Protein AF-W4LQ71-F1 (afdb_monomer)

pLDDT: mean 88.99, std 8.38, range [39.69, 97.88]

Organism: Entotheonella factor (NCBI:txid1429438)

Secondary structure (DSSP, 8-state):
-TTTTGGGGGTT--THHHHHHHTSSSHHHHHHHHHHHHIIIIIITHHHHHHHHHHHHHH-TT-S-GGGHHHHHHHHH--HHHHHHHHHHHHHHHHHHHHHHHHHHHHHIIIIIIIIII-TT--HHHHHHHHHHHHHHHHHHHHHHHTT---HHHHHHHHHHHHHTTHHHHHHHHH-TT--HHHHHHHHHHHHHHHHHHHHHSPP-S-HHHHHHHHHHHHHHHHHHHHHHHHHH--S--HHHHHHHHHH---SSTTHHHHHHH-PPP-SPPHHHHHHHHHHHHHHHHHHHHHHHHHHTT-HHHHHHHHHHHHHHHHHHHHHHHHH-PPP-

Nearest PDB structures (foldseek):
  3dh4-assembly1_A  TM=8.314E-01  e=8.599E-03  Vibrio parahaemolyticus
  2xq2-assembly1_A  TM=5.408E-01  e=2.216E-02  Vibrio parahaemolyticus
  2xq2-assembly1_B  TM=6.703E-01  e=1.472E-01  Vibrio parahaemolyticus

Foldseek 3Di:
DVLPFLVLLCVLCDFLLVVVLVPDPDVVRSVVVVVVCLCCVQAPPVCVVVVQLVVLCVVVVDDPDSVCSNVVSLVVPPDPVVSVVVVVVVVVVVVVVLCRVLLRQLCCCLPVPCCPPPPVDDDPVVSVVSSVVSSVVVVVVCVVVVVVDPDPVVVVLLCSLLSSQQSVLSVCVQAALLRDPQLNVQLNVLSVVLSVCLVVPDDDDPDPVSSVVSSVRSNVRSVVRSVVRSVVPRDDDDPVSLVVCQVQLGAEDNCPVSCVVNVRHRPFAYPVLVVLLVVLVSLLSVLSRVLVVCVVVVVPVSNVVSVVSNVVSVVVNVVSCCRGDDDDD

Structure (mmCIF, N/CA/C/O backbone):
data_AF-W4LQ71-F1
#
_entry.id   AF-W4LQ71-F1
#
loop_
_atom_site.group_PDB
_atom_site.id
_atom_site.type_symbol
_atom_site.label_atom_id
_atom_site.label_alt_id
_atom_site.label_comp_id
_atom_site.label_asym_id
_atom_site.label_entity_id
_atom_site.label_seq_id
_atom_site.pdbx_PDB_ins_code
_atom_site.Cartn_x
_atom_site.Cartn_y
_atom_site.Cartn_z
_atom_site.occupancy
_atom_site.B_iso_or_equiv
_atom_site.auth_seq_id
_atom_site.auth_comp_id
_atom_site.auth_asym_id
_atom_site.auth_atom_id
_atom_site.pdbx_PDB_model_num
ATOM 1 N N . VAL A 1 1 ? -4.384 -15.215 -7.842 1.00 57.81 1 VAL A N 1
ATOM 2 C CA . VAL A 1 1 ? -3.981 -14.729 -6.494 1.00 57.81 1 VAL A CA 1
ATOM 3 C C . VAL A 1 1 ? -3.577 -13.260 -6.509 1.00 57.81 1 VAL A C 1
ATOM 5 O O . VAL A 1 1 ? -4.175 -12.487 -5.773 1.00 57.81 1 VAL A O 1
ATOM 8 N N . TYR A 1 2 ? -2.673 -12.838 -7.395 1.00 64.56 2 TYR A N 1
ATOM 9 C CA . TYR A 1 2 ? -2.171 -11.456 -7.437 1.00 64.56 2 TYR A CA 1
ATOM 10 C C . TYR A 1 2 ? -3.244 -10.352 -7.549 1.00 64.56 2 TYR A C 1
ATOM 12 O O . TYR A 1 2 ? -3.190 -9.346 -6.850 1.00 64.56 2 TYR A O 1
ATOM 20 N N . ILE A 1 3 ? -4.270 -10.548 -8.381 1.00 64.00 3 ILE A N 1
ATOM 21 C CA . ILE A 1 3 ? -5.322 -9.533 -8.588 1.00 64.00 3 ILE A CA 1
ATOM 22 C C . ILE A 1 3 ? -6.289 -9.440 -7.398 1.00 64.00 3 ILE A C 1
ATOM 24 O O . ILE A 1 3 ? -6.770 -8.360 -7.078 1.00 64.00 3 ILE A O 1
ATOM 28 N N . PHE A 1 4 ? -6.579 -10.561 -6.734 1.00 67.44 4 PHE A N 1
ATOM 29 C CA . PHE A 1 4 ? -7.669 -10.646 -5.754 1.00 67.44 4 PHE A CA 1
ATOM 30 C C . PHE A 1 4 ? -7.208 -10.674 -4.299 1.00 67.44 4 PHE A C 1
ATOM 32 O O . PHE A 1 4 ? -7.989 -10.325 -3.421 1.00 67.44 4 PHE A O 1
ATOM 39 N N . VAL A 1 5 ? -5.962 -11.080 -4.047 1.00 67.56 5 VAL A N 1
ATOM 40 C CA . VAL A 1 5 ? -5.463 -11.391 -2.703 1.00 67.56 5 VAL A CA 1
ATOM 41 C C . VAL A 1 5 ? -4.361 -10.416 -2.315 1.00 67.56 5 VAL A C 1
ATOM 43 O O . VAL A 1 5 ? -4.510 -9.681 -1.356 1.00 67.56 5 VAL A O 1
ATOM 46 N N . THR A 1 6 ? -3.275 -10.302 -3.079 1.00 68.25 6 THR A N 1
ATOM 47 C CA . THR A 1 6 ? -2.088 -9.554 -2.619 1.00 68.25 6 THR A CA 1
ATOM 48 C C . THR A 1 6 ? -2.292 -8.042 -2.482 1.00 68.25 6 THR A C 1
ATOM 50 O O . THR A 1 6 ? -1.488 -7.384 -1.829 1.00 68.25 6 THR A O 1
ATOM 53 N N . TRP A 1 7 ? -3.349 -7.459 -3.056 1.00 74.19 7 TRP A N 1
ATOM 54 C CA . TRP A 1 7 ? -3.617 -6.020 -2.931 1.00 74.19 7 TRP A CA 1
ATOM 55 C C . TRP A 1 7 ? -4.082 -5.616 -1.523 1.00 74.19 7 TRP A C 1
ATOM 57 O O . TRP A 1 7 ? -3.829 -4.491 -1.091 1.00 74.19 7 TRP A O 1
ATOM 67 N N . TRP A 1 8 ? -4.720 -6.519 -0.769 1.00 7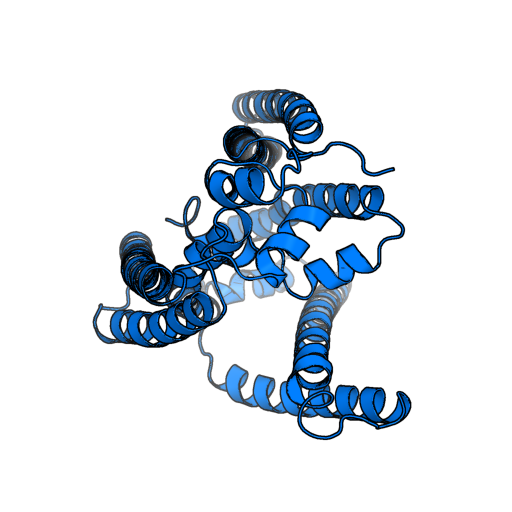4.81 8 TRP A N 1
ATOM 68 C CA . TRP A 1 8 ? -5.340 -6.157 0.507 1.00 74.81 8 TRP A CA 1
ATOM 69 C C . TRP A 1 8 ? -4.359 -5.827 1.633 1.00 74.81 8 TRP A C 1
ATOM 71 O O . TRP A 1 8 ? -4.754 -5.245 2.639 1.00 74.81 8 TRP A O 1
ATOM 81 N N . GLN A 1 9 ? -3.071 -6.135 1.464 1.00 65.00 9 GLN A N 1
ATOM 82 C CA . GLN A 1 9 ? -2.040 -5.809 2.451 1.00 65.00 9 GLN A CA 1
ATOM 83 C C . GLN A 1 9 ? -1.874 -4.286 2.575 1.00 65.00 9 GLN A C 1
ATOM 85 O O . GLN A 1 9 ? -1.463 -3.782 3.614 1.00 65.00 9 GLN A O 1
ATOM 90 N N . PHE A 1 10 ? -2.287 -3.555 1.534 1.00 69.00 10 PHE A N 1
ATOM 91 C CA . PHE A 1 10 ? -2.312 -2.097 1.476 1.00 69.00 10 PHE A CA 1
ATOM 92 C C . PHE A 1 10 ? -3.727 -1.512 1.660 1.00 69.00 10 PHE A C 1
ATOM 94 O O . PHE A 1 10 ? -3.885 -0.294 1.723 1.00 69.00 10 PHE A O 1
ATOM 101 N N . ALA A 1 11 ? -4.763 -2.356 1.790 1.00 66.12 11 ALA A N 1
ATOM 102 C CA . ALA A 1 11 ? -6.154 -1.927 1.942 1.00 66.12 11 ALA A CA 1
ATOM 103 C C . ALA A 1 11 ? -6.484 -1.092 3.191 1.00 66.12 11 ALA A C 1
ATOM 105 O O . ALA A 1 11 ? -7.371 -0.246 3.068 1.00 66.12 11 ALA A O 1
ATOM 106 N N . PRO A 1 12 ? -5.850 -1.255 4.375 1.00 62.84 12 PRO A N 1
ATOM 107 C CA . PRO A 1 12 ? -6.241 -0.457 5.538 1.00 62.84 12 PRO A CA 1
ATOM 108 C C . PRO A 1 12 ? -5.924 1.032 5.378 1.00 62.84 12 PRO A C 1
ATOM 110 O O . PRO A 1 12 ? -6.344 1.810 6.230 1.00 62.84 12 PRO A O 1
ATOM 113 N N . GLY A 1 13 ? -5.186 1.417 4.325 1.00 61.38 13 GLY A N 1
ATOM 114 C CA . GLY A 1 13 ? -4.763 2.790 4.101 1.00 61.38 13 GLY A CA 1
ATOM 115 C C . GLY A 1 13 ? -4.036 3.300 5.330 1.00 61.38 13 GLY A C 1
ATOM 116 O O . GLY A 1 13 ? -4.471 4.286 5.895 1.00 61.38 13 GLY A O 1
ATOM 117 N N . ASN A 1 14 ? -3.015 2.577 5.798 1.00 67.31 14 ASN A N 1
ATOM 118 C CA . ASN A 1 14 ? -2.226 2.918 6.977 1.00 67.31 14 ASN A CA 1
ATOM 119 C C . ASN A 1 14 ? -0.875 3.542 6.579 1.00 67.31 14 ASN A C 1
ATOM 121 O O . ASN A 1 14 ? -0.493 3.619 5.410 1.00 67.31 14 ASN A O 1
ATOM 125 N N . GLY A 1 15 ? -0.160 4.039 7.582 1.00 78.56 15 GLY A N 1
ATOM 126 C CA . GLY A 1 15 ? 1.206 4.517 7.446 1.00 78.56 15 GLY A CA 1
ATOM 127 C C . GLY A 1 15 ? 1.382 5.854 6.731 1.00 78.56 15 GLY A C 1
ATOM 128 O O . GLY A 1 15 ? 0.632 6.800 6.974 1.00 78.56 15 GLY A O 1
ATOM 129 N N . TYR A 1 16 ? 2.396 5.960 5.867 1.00 84.00 16 TYR A N 1
ATOM 130 C CA . TYR A 1 16 ? 2.763 7.228 5.221 1.00 84.00 16 TYR A CA 1
ATOM 131 C C . TYR A 1 16 ? 1.648 7.803 4.329 1.00 84.00 16 TYR A C 1
ATOM 133 O O . TYR A 1 16 ? 1.575 9.017 4.135 1.00 84.00 16 TYR A O 1
ATOM 141 N N . LEU A 1 17 ? 0.753 6.957 3.801 1.00 83.62 17 LEU A N 1
ATOM 142 C CA . LEU A 1 17 ? -0.405 7.419 3.032 1.00 83.62 17 LEU A CA 1
ATOM 143 C C . LEU A 1 17 ? -1.366 8.216 3.918 1.00 83.62 17 LEU A C 1
ATOM 145 O O . LEU A 1 17 ? -1.772 9.306 3.526 1.00 83.62 17 LEU A O 1
ATOM 149 N N . VAL A 1 18 ? -1.654 7.747 5.138 1.00 83.12 18 VAL A N 1
ATOM 150 C CA . VAL A 1 18 ? -2.474 8.499 6.108 1.00 83.12 18 VAL A CA 1
ATOM 151 C C . VAL A 1 18 ? -1.823 9.822 6.449 1.00 83.12 18 VAL A C 1
ATOM 153 O O . VAL A 1 18 ? -2.506 10.836 6.467 1.00 83.12 18 VAL A O 1
ATOM 156 N N . GLN A 1 19 ? -0.509 9.831 6.683 1.00 84.88 19 GLN A N 1
ATOM 157 C CA . GLN A 1 19 ? 0.213 11.065 6.998 1.00 84.88 19 GLN A CA 1
ATOM 158 C C . GLN A 1 19 ? 0.028 12.117 5.896 1.00 84.88 19 GLN A C 1
ATOM 160 O O . GLN A 1 19 ? -0.236 13.280 6.189 1.00 84.88 19 GLN A O 1
ATOM 165 N N . ARG A 1 20 ? 0.088 11.700 4.625 1.00 87.69 20 ARG A N 1
ATOM 166 C CA . ARG A 1 20 ? -0.149 12.586 3.476 1.00 87.69 20 ARG A CA 1
ATOM 167 C C . ARG A 1 20 ? -1.603 13.041 3.379 1.00 87.69 20 ARG A C 1
ATOM 169 O O . ARG A 1 20 ? -1.844 14.207 3.086 1.00 87.69 20 ARG A O 1
ATOM 176 N N . LEU A 1 21 ? -2.563 12.155 3.649 1.00 88.25 21 LEU A N 1
ATOM 177 C CA . LEU A 1 21 ? -3.987 12.503 3.651 1.00 88.25 21 LEU A CA 1
ATOM 178 C C . LEU A 1 21 ? -4.331 13.484 4.781 1.00 88.25 21 LEU A C 1
ATOM 180 O O . LEU A 1 21 ? -5.033 14.461 4.543 1.00 88.25 21 LEU A O 1
ATOM 184 N N . LEU A 1 22 ? -3.788 13.281 5.984 1.00 87.62 22 LEU A N 1
ATOM 185 C CA . LEU A 1 22 ? -3.978 14.173 7.134 1.00 87.62 22 LEU A CA 1
ATOM 186 C C . LEU A 1 22 ? -3.297 15.537 6.959 1.00 87.62 22 LEU A C 1
ATOM 188 O O . LEU A 1 22 ? -3.692 16.495 7.613 1.00 87.62 22 LEU A O 1
ATOM 192 N N . ALA A 1 23 ? -2.296 15.637 6.080 1.00 89.81 23 ALA A N 1
ATOM 193 C CA . ALA A 1 23 ? -1.653 16.902 5.732 1.00 89.81 23 ALA A CA 1
ATOM 194 C C . ALA A 1 23 ? -2.467 17.747 4.732 1.00 89.81 23 ALA A C 1
ATOM 196 O O . ALA A 1 23 ? -2.090 18.881 4.430 1.00 89.81 23 ALA A O 1
ATOM 197 N N . THR A 1 24 ? -3.562 17.211 4.185 1.00 93.00 24 THR A N 1
ATOM 198 C CA . THR A 1 24 ? -4.445 17.976 3.298 1.00 93.00 24 THR A CA 1
ATOM 199 C C . THR A 1 24 ? -5.354 18.919 4.084 1.00 93.00 24 THR A C 1
ATOM 201 O O . THR A 1 24 ? -5.597 18.740 5.275 1.00 93.00 24 THR A O 1
ATOM 204 N N . ARG A 1 25 ? -5.856 19.963 3.413 1.00 91.19 25 ARG A N 1
ATOM 205 C CA . ARG A 1 25 ? -6.660 21.013 4.058 1.00 91.19 25 ARG A CA 1
ATOM 206 C C . ARG A 1 25 ? -8.054 20.533 4.457 1.00 91.19 25 ARG A C 1
ATOM 208 O O . ARG A 1 25 ? -8.630 21.065 5.399 1.00 91.19 25 ARG A O 1
ATOM 215 N N . SER A 1 26 ? -8.606 19.574 3.720 1.00 91.44 26 SER A N 1
ATOM 216 C CA . SER A 1 26 ? -9.961 19.069 3.916 1.00 91.44 26 SER A CA 1
ATOM 217 C C . SER A 1 26 ? -10.077 17.604 3.499 1.00 91.44 26 SER A C 1
ATOM 219 O O . SER A 1 26 ? -9.292 17.109 2.691 1.00 91.44 26 SER A O 1
ATOM 221 N N . GLU A 1 27 ? -11.112 16.913 3.983 1.00 86.31 27 GLU A N 1
ATOM 222 C CA . GLU A 1 27 ? -11.413 15.539 3.553 1.00 86.31 27 GLU A CA 1
ATOM 223 C C . GLU A 1 27 ? -11.669 15.444 2.035 1.00 86.31 27 GLU A C 1
ATOM 225 O O . GLU A 1 27 ? -11.359 14.428 1.412 1.00 86.31 27 GLU A O 1
ATOM 230 N N . ASN A 1 28 ? -12.221 16.506 1.428 1.00 87.69 28 ASN A N 1
ATOM 231 C CA . ASN A 1 28 ? -12.401 16.620 -0.023 1.00 87.69 28 ASN A CA 1
ATOM 232 C C . ASN A 1 28 ? -11.057 16.603 -0.754 1.00 87.69 28 ASN A C 1
ATOM 234 O O . ASN A 1 28 ? -10.894 15.843 -1.711 1.00 87.69 28 ASN A O 1
ATOM 238 N N . ASP A 1 29 ? -10.099 17.403 -0.287 1.00 91.12 29 ASP A N 1
ATOM 239 C CA . ASP A 1 29 ? -8.767 17.476 -0.885 1.00 91.12 29 ASP A CA 1
ATOM 240 C C . ASP A 1 29 ? -8.017 16.153 -0.713 1.00 91.12 29 ASP A C 1
ATOM 242 O O . ASP A 1 29 ? -7.409 15.673 -1.668 1.00 91.12 29 ASP A O 1
ATOM 246 N N . ALA A 1 30 ? -8.122 15.520 0.463 1.00 90.25 30 ALA A N 1
ATOM 247 C CA . ALA A 1 30 ? -7.563 14.193 0.725 1.00 90.25 30 ALA A CA 1
ATOM 248 C C . ALA A 1 30 ? -8.077 13.162 -0.288 1.00 90.25 30 ALA A C 1
ATOM 250 O O . ALA A 1 30 ? -7.305 12.424 -0.901 1.00 90.25 30 ALA A O 1
ATOM 251 N N . PHE A 1 31 ? -9.395 13.142 -0.492 1.00 87.69 31 PHE A N 1
ATOM 252 C CA . PHE A 1 31 ? -10.055 12.216 -1.400 1.00 87.69 31 PHE A CA 1
ATOM 253 C C . PHE A 1 31 ? -9.639 12.433 -2.861 1.00 87.69 31 PHE A C 1
ATOM 255 O O . PHE A 1 31 ? -9.255 11.480 -3.543 1.00 87.69 31 PHE A O 1
ATOM 262 N N . LEU A 1 32 ? -9.672 13.681 -3.340 1.00 89.44 32 LEU A N 1
ATOM 263 C CA . LEU A 1 32 ? -9.286 14.018 -4.713 1.00 89.44 32 LEU A CA 1
ATOM 264 C C . LEU A 1 32 ? -7.801 13.747 -4.968 1.00 89.44 32 LEU A C 1
ATOM 266 O O . LEU A 1 32 ? -7.455 13.172 -6.002 1.00 89.44 32 LEU A O 1
ATOM 270 N N . ALA A 1 33 ? -6.932 14.088 -4.012 1.00 91.06 33 ALA A N 1
ATOM 271 C CA . ALA A 1 33 ? -5.510 13.779 -4.086 1.00 91.06 33 ALA A CA 1
ATOM 272 C C . ALA A 1 33 ? -5.271 12.265 -4.173 1.00 91.06 33 ALA A C 1
ATOM 274 O O . ALA A 1 33 ? -4.444 11.818 -4.969 1.00 91.06 33 ALA A O 1
ATOM 275 N N . PHE A 1 34 ? -6.022 11.464 -3.408 1.00 88.56 34 PHE A N 1
ATOM 276 C CA . PHE A 1 34 ? -5.913 10.009 -3.454 1.00 88.56 34 PHE A CA 1
ATOM 277 C C . PHE A 1 34 ? -6.401 9.426 -4.787 1.00 88.56 34 PHE A C 1
ATOM 279 O O . PHE A 1 34 ? -5.734 8.558 -5.352 1.00 88.56 34 PHE A O 1
ATOM 286 N N . LEU A 1 35 ? -7.521 9.911 -5.336 1.00 88.50 35 LEU A N 1
ATOM 287 C CA . LEU A 1 35 ? -7.993 9.495 -6.663 1.00 88.50 35 LEU A CA 1
ATOM 288 C C . LEU A 1 35 ? -6.969 9.820 -7.755 1.00 88.50 35 LEU A C 1
ATOM 290 O O . LEU A 1 35 ? -6.634 8.958 -8.569 1.00 88.50 35 LEU A O 1
ATOM 294 N N . TRP A 1 36 ? -6.435 11.042 -7.737 1.00 91.19 36 TRP A N 1
ATOM 295 C CA . TRP A 1 36 ? -5.404 11.468 -8.676 1.00 91.19 36 TRP A CA 1
ATOM 296 C C . TRP A 1 36 ? -4.136 10.621 -8.557 1.00 91.19 36 TRP A C 1
ATOM 298 O O . TRP A 1 36 ? -3.595 10.173 -9.569 1.00 91.19 36 TRP A O 1
ATOM 308 N N . TYR A 1 37 ? -3.699 10.338 -7.325 1.00 90.62 37 TYR A N 1
ATOM 309 C CA . TYR A 1 37 ? -2.574 9.447 -7.063 1.00 90.62 37 TYR A CA 1
ATOM 310 C C . TYR A 1 37 ? -2.792 8.070 -7.694 1.00 90.62 37 TYR A C 1
ATOM 312 O O . TYR A 1 37 ? -1.897 7.591 -8.379 1.00 90.62 37 TYR A O 1
ATOM 320 N N . ASN A 1 38 ? -3.972 7.460 -7.540 1.00 88.94 38 ASN A N 1
ATOM 321 C CA . ASN A 1 38 ? -4.253 6.143 -8.119 1.00 88.94 38 ASN A CA 1
ATOM 322 C C . ASN A 1 38 ? -4.161 6.149 -9.655 1.00 88.94 38 ASN A C 1
ATOM 324 O O . ASN A 1 38 ? -3.547 5.253 -10.232 1.00 88.94 38 ASN A O 1
ATOM 328 N N . ILE A 1 39 ? -4.705 7.171 -10.324 1.00 91.38 39 ILE A N 1
ATOM 329 C CA . ILE A 1 39 ? -4.625 7.288 -11.789 1.00 91.38 39 ILE A CA 1
ATOM 330 C C . ILE A 1 39 ? -3.172 7.483 -12.233 1.00 91.38 39 ILE A C 1
ATOM 332 O O . ILE A 1 39 ? -2.658 6.720 -13.050 1.00 91.38 39 ILE A O 1
ATOM 336 N N . CYS A 1 40 ? -2.475 8.468 -11.668 1.00 93.25 40 CYS A N 1
ATOM 337 C CA . CYS A 1 40 ? -1.089 8.747 -12.032 1.00 93.25 40 CYS A CA 1
ATOM 338 C C . CYS A 1 40 ? -0.165 7.566 -11.741 1.00 93.25 40 CYS A C 1
ATOM 340 O O . CYS A 1 40 ? 0.677 7.225 -12.569 1.00 93.25 40 CYS A O 1
ATOM 342 N N . HIS A 1 41 ? -0.322 6.934 -10.579 1.00 89.00 41 HIS A N 1
ATOM 343 C CA . HIS A 1 41 ? 0.558 5.870 -10.125 1.00 89.00 41 HIS A CA 1
ATOM 344 C C . HIS A 1 41 ? 0.347 4.570 -10.897 1.00 89.00 41 HIS A C 1
ATOM 346 O O . HIS A 1 41 ? 1.337 3.961 -11.301 1.00 89.00 41 HIS A O 1
ATOM 352 N N . TYR A 1 42 ? -0.908 4.143 -11.080 1.00 89.06 42 TYR A N 1
ATOM 353 C CA . TYR A 1 42 ? -1.207 2.847 -11.685 1.00 89.06 42 TYR A CA 1
ATOM 354 C C . TYR A 1 42 ? -1.381 2.922 -13.196 1.00 89.06 42 TYR A C 1
ATOM 356 O O . TYR A 1 42 ? -0.911 2.017 -13.876 1.00 89.06 42 TYR A O 1
ATOM 364 N N . VAL A 1 43 ? -2.008 3.975 -13.729 1.00 92.31 43 VAL A N 1
ATOM 365 C CA . VAL A 1 43 ? -2.309 4.078 -15.165 1.00 92.31 43 VAL A CA 1
ATOM 366 C C . VAL A 1 43 ? -1.148 4.717 -15.918 1.00 92.31 43 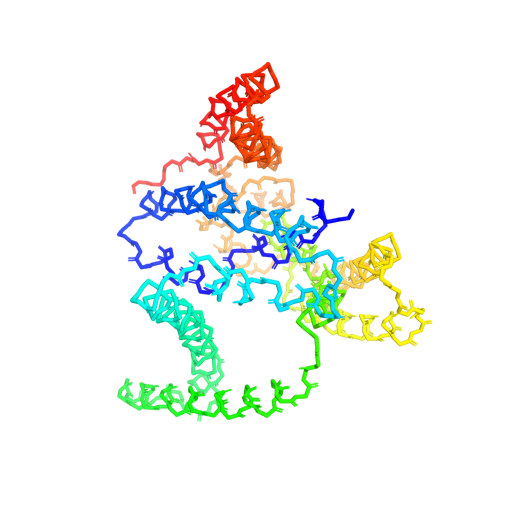VAL A C 1
ATOM 368 O O . VAL A 1 43 ? -0.626 4.111 -16.844 1.00 92.31 43 VAL A O 1
ATOM 371 N N . LEU A 1 44 ? -0.723 5.922 -15.529 1.00 91.88 44 LEU A N 1
ATOM 372 C CA . LEU A 1 44 ? 0.238 6.699 -16.324 1.00 91.88 44 LEU A CA 1
ATOM 373 C C . LEU A 1 44 ? 1.686 6.257 -16.094 1.00 91.88 44 LEU A C 1
ATOM 375 O O . LEU A 1 44 ? 2.404 5.938 -17.040 1.00 91.88 44 LEU A O 1
ATOM 379 N N . ARG A 1 45 ? 2.117 6.221 -14.829 1.00 92.44 45 ARG A N 1
ATOM 380 C CA . ARG A 1 45 ? 3.512 5.961 -14.448 1.00 92.44 45 ARG A CA 1
ATOM 381 C C . ARG A 1 45 ? 3.983 4.567 -14.852 1.00 92.44 45 ARG A C 1
ATOM 383 O O . ARG A 1 45 ? 5.165 4.413 -15.122 1.00 92.44 45 ARG A O 1
ATOM 390 N N . SER A 1 46 ? 3.102 3.567 -14.884 1.00 92.38 46 SER A N 1
ATOM 391 C CA . SER A 1 46 ? 3.465 2.172 -15.174 1.00 92.38 46 SER A CA 1
ATOM 392 C C . SER A 1 46 ? 3.998 1.971 -16.596 1.00 92.38 46 SER A C 1
ATOM 394 O O . SER A 1 46 ? 4.905 1.166 -16.796 1.00 92.38 46 SER A O 1
ATOM 396 N N . TRP A 1 47 ? 3.480 2.714 -17.580 1.00 92.44 47 TRP A N 1
ATOM 397 C CA . TRP A 1 47 ? 3.806 2.501 -18.994 1.00 92.44 47 TRP A CA 1
ATOM 398 C C . TRP A 1 47 ? 5.265 2.754 -19.365 1.00 92.44 47 TRP A C 1
ATOM 400 O O . TRP A 1 47 ? 5.823 1.888 -20.030 1.00 92.44 47 TRP A O 1
ATOM 410 N N . PRO A 1 48 ? 5.921 3.845 -18.926 1.00 90.75 48 PRO A N 1
ATOM 411 C CA . PRO A 1 48 ? 7.355 4.020 -19.145 1.00 90.75 48 PRO A CA 1
ATOM 412 C C . PRO A 1 48 ? 8.194 2.803 -18.725 1.00 90.75 48 PRO A C 1
ATOM 414 O O . PRO A 1 48 ? 9.048 2.358 -19.487 1.00 90.75 48 PRO A O 1
ATOM 417 N N . TRP A 1 49 ? 7.911 2.211 -17.559 1.00 90.62 49 TRP A N 1
ATOM 418 C CA . TRP A 1 49 ? 8.639 1.035 -17.063 1.00 90.62 49 TRP A CA 1
ATOM 419 C C . TRP A 1 49 ? 8.324 -0.225 -17.865 1.00 90.62 49 TRP A C 1
ATOM 421 O O . TRP A 1 49 ? 9.239 -0.935 -18.270 1.00 90.62 49 TRP A O 1
ATOM 431 N N . ILE A 1 50 ? 7.036 -0.484 -18.122 1.00 92.00 50 ILE A N 1
ATOM 432 C CA . ILE A 1 50 ? 6.591 -1.639 -18.913 1.00 92.00 50 ILE A CA 1
ATOM 433 C C . ILE A 1 50 ? 7.185 -1.573 -20.321 1.00 92.00 50 ILE A C 1
ATOM 435 O O . ILE A 1 50 ? 7.650 -2.580 -20.840 1.00 92.00 50 ILE A O 1
ATOM 439 N N . PHE A 1 51 ? 7.201 -0.390 -20.933 1.00 91.25 51 PHE A N 1
ATOM 440 C CA . PHE A 1 51 ? 7.721 -0.195 -22.278 1.00 91.25 51 PHE A CA 1
ATOM 441 C C . PHE A 1 51 ? 9.218 -0.501 -22.354 1.00 91.25 51 PHE A C 1
ATOM 443 O O . PHE A 1 51 ? 9.632 -1.294 -23.195 1.00 91.25 51 PHE A O 1
ATOM 450 N N . VAL A 1 52 ? 10.020 0.055 -21.438 1.00 92.75 52 VAL A N 1
ATOM 451 C CA . VAL A 1 52 ? 11.461 -0.239 -21.386 1.00 92.75 52 VAL A CA 1
ATOM 452 C C . VAL A 1 52 ? 11.711 -1.720 -21.089 1.00 92.75 52 VAL A C 1
ATOM 454 O O . VAL A 1 52 ? 12.542 -2.327 -21.757 1.00 92.75 52 VAL A O 1
ATOM 457 N N . GLY A 1 53 ? 10.961 -2.321 -20.159 1.00 92.56 53 GLY A N 1
ATOM 458 C CA . GLY A 1 53 ? 11.090 -3.744 -19.827 1.00 92.56 53 GLY A CA 1
ATOM 459 C C . GLY A 1 53 ? 10.688 -4.689 -20.965 1.00 92.56 53 GLY A C 1
ATOM 460 O O . GLY A 1 53 ? 11.286 -5.742 -21.133 1.00 92.56 53 GLY A O 1
ATOM 461 N N . LEU A 1 54 ? 9.704 -4.327 -21.791 1.00 91.94 54 LEU A N 1
ATOM 462 C CA . LEU A 1 54 ? 9.354 -5.117 -22.976 1.00 91.94 54 LEU A CA 1
ATOM 463 C C . LEU A 1 54 ? 10.413 -4.984 -24.073 1.00 91.94 54 LEU A C 1
ATOM 465 O O . LEU A 1 54 ? 10.757 -5.974 -24.716 1.00 91.94 54 LEU A O 1
ATOM 469 N N . LEU A 1 55 ? 10.953 -3.780 -24.278 1.00 92.94 55 LEU A N 1
ATOM 470 C CA . LEU A 1 55 ? 12.025 -3.564 -25.247 1.00 92.94 55 LEU A CA 1
ATOM 471 C C . LEU A 1 55 ? 13.326 -4.255 -24.832 1.00 92.94 55 LEU A C 1
ATOM 473 O O . LEU A 1 55 ? 14.034 -4.761 -25.702 1.00 92.94 55 LEU A O 1
ATOM 477 N N . SER A 1 56 ? 13.627 -4.343 -23.534 1.00 95.12 56 SER A N 1
ATOM 478 C CA . SER A 1 56 ? 14.826 -5.047 -23.073 1.00 95.12 56 SER A CA 1
ATOM 479 C C . SER A 1 56 ? 14.806 -6.530 -23.436 1.00 95.12 56 SER A C 1
ATOM 481 O O . SER A 1 56 ? 15.858 -7.075 -23.726 1.00 95.12 56 SER A O 1
ATOM 483 N N . LEU A 1 57 ? 13.636 -7.176 -23.530 1.00 92.38 57 LEU A N 1
ATOM 484 C CA . LEU A 1 57 ? 13.545 -8.569 -23.998 1.00 92.38 57 LEU A CA 1
ATOM 485 C C . LEU A 1 57 ? 14.001 -8.744 -25.453 1.00 92.38 57 LEU A C 1
ATOM 487 O O . LEU A 1 57 ? 14.449 -9.821 -25.836 1.00 92.38 57 LEU A O 1
ATOM 491 N N . HIS A 1 58 ? 13.864 -7.701 -26.273 1.00 92.44 58 HIS A N 1
ATOM 492 C CA . HIS A 1 58 ? 14.305 -7.721 -27.664 1.00 92.44 58 HIS A CA 1
ATOM 493 C C . HIS A 1 58 ? 15.785 -7.353 -27.802 1.00 92.44 58 HIS A C 1
ATOM 495 O O . HIS A 1 58 ? 16.517 -8.025 -28.524 1.00 92.44 58 HIS A O 1
ATOM 501 N N . TYR A 1 59 ? 16.221 -6.292 -27.117 1.00 93.38 59 TYR A N 1
ATOM 502 C CA . TYR A 1 59 ? 17.585 -5.769 -27.242 1.00 93.38 59 TYR A CA 1
ATOM 503 C C . TYR A 1 59 ? 18.611 -6.507 -26.376 1.00 93.38 59 TYR A C 1
ATOM 505 O O . TYR A 1 59 ? 19.786 -6.536 -26.731 1.00 93.38 59 TYR A O 1
ATOM 513 N N . LEU A 1 60 ? 18.177 -7.115 -25.271 1.00 93.94 60 LEU A N 1
ATOM 514 C CA . LEU A 1 60 ? 19.012 -7.821 -24.297 1.00 93.94 60 LEU A CA 1
ATOM 515 C C . LEU A 1 60 ? 18.450 -9.242 -24.038 1.00 93.94 60 LEU A C 1
ATOM 517 O O . LEU A 1 60 ? 18.029 -9.559 -22.925 1.00 93.94 60 LEU A O 1
ATOM 521 N N . PRO A 1 61 ? 18.399 -10.122 -25.060 1.00 87.12 61 PRO A N 1
ATOM 522 C CA . PRO A 1 61 ? 17.697 -11.409 -24.978 1.00 87.12 61 PRO A CA 1
ATOM 523 C C . PRO A 1 61 ? 18.381 -12.462 -24.088 1.00 87.12 61 PRO A C 1
ATOM 525 O O . PRO A 1 61 ? 17.761 -13.473 -23.770 1.00 87.12 61 PRO A O 1
ATOM 528 N N . GLN A 1 62 ? 19.649 -12.263 -23.712 1.00 86.81 62 GLN A N 1
ATOM 529 C CA . GLN A 1 62 ? 20.464 -13.216 -22.941 1.00 86.81 62 GLN A CA 1
ATOM 530 C C . GLN A 1 62 ? 21.038 -12.580 -21.668 1.00 86.81 62 GLN A C 1
ATOM 532 O O . GLN A 1 62 ? 22.217 -12.729 -21.367 1.00 86.81 62 GLN A O 1
ATOM 537 N N . LEU A 1 63 ? 20.218 -11.827 -20.935 1.00 86.50 63 LEU A N 1
ATOM 538 C CA . LEU A 1 63 ? 20.632 -11.290 -19.640 1.00 86.50 63 LEU A CA 1
ATOM 539 C C . LEU A 1 63 ? 20.742 -12.402 -18.600 1.00 86.50 63 LEU A C 1
ATOM 541 O O . LEU A 1 63 ? 19.743 -13.047 -18.279 1.00 86.50 63 LEU A O 1
ATOM 545 N N . ASP A 1 64 ? 21.934 -12.552 -18.022 1.00 83.75 64 ASP A N 1
ATOM 546 C CA . ASP A 1 64 ? 22.166 -13.439 -16.878 1.00 83.75 64 ASP A CA 1
ATOM 547 C C . ASP A 1 64 ? 21.328 -13.009 -15.662 1.00 83.75 64 ASP A C 1
ATOM 549 O O . ASP A 1 64 ? 20.802 -13.846 -14.930 1.00 83.75 64 ASP A O 1
ATOM 553 N N . ASN A 1 65 ? 21.165 -11.694 -15.464 1.00 85.62 65 ASN A N 1
ATOM 554 C CA . ASN A 1 65 ? 20.328 -11.119 -14.417 1.00 85.62 65 ASN A CA 1
ATOM 555 C C . ASN A 1 65 ? 19.212 -10.242 -15.018 1.00 85.62 65 ASN A C 1
ATOM 557 O O . ASN A 1 65 ? 19.471 -9.108 -15.414 1.00 85.62 65 ASN A O 1
ATOM 561 N N . PRO A 1 66 ? 17.944 -10.687 -15.013 1.00 85.19 66 PRO A N 1
ATOM 562 C CA . PRO A 1 66 ? 16.825 -9.868 -15.479 1.00 85.19 66 PRO A CA 1
ATOM 563 C C . PRO A 1 66 ? 16.665 -8.529 -14.735 1.00 85.19 66 PRO A C 1
ATOM 565 O O . PRO A 1 66 ? 16.118 -7.579 -15.296 1.00 85.19 66 PRO A O 1
ATOM 568 N N . GLU A 1 67 ? 17.146 -8.418 -13.490 1.00 86.00 67 GLU A N 1
ATOM 569 C CA . GLU A 1 67 ? 17.093 -7.175 -12.711 1.00 86.00 67 GLU A CA 1
ATOM 570 C C . GLU A 1 67 ? 18.092 -6.108 -13.225 1.00 86.00 67 GLU A C 1
ATOM 572 O O . GLU A 1 67 ? 17.891 -4.920 -12.958 1.00 86.00 67 GLU A O 1
ATOM 577 N N . SER A 1 68 ? 19.113 -6.477 -14.021 1.00 89.62 68 SER A N 1
ATOM 578 C CA . SER A 1 68 ? 20.045 -5.517 -14.651 1.00 89.62 68 SER A CA 1
ATOM 579 C C . SER A 1 68 ? 19.518 -4.901 -15.951 1.00 89.62 68 SER A C 1
ATOM 581 O O . SER A 1 68 ? 20.103 -3.937 -16.452 1.00 89.62 68 SER A O 1
ATOM 583 N N . ALA A 1 69 ? 18.378 -5.378 -16.462 1.00 92.19 69 ALA A N 1
ATOM 584 C CA . ALA A 1 69 ? 17.834 -4.958 -17.751 1.00 92.19 69 ALA A CA 1
ATOM 585 C C . ALA A 1 69 ? 17.656 -3.437 -17.866 1.00 92.19 69 ALA A C 1
ATOM 587 O O . ALA A 1 69 ? 18.005 -2.836 -18.879 1.00 92.19 69 ALA A O 1
ATOM 588 N N . PHE A 1 70 ? 17.121 -2.786 -16.830 1.00 91.75 70 PHE A N 1
ATOM 589 C CA . PHE A 1 70 ? 16.849 -1.348 -16.883 1.00 91.75 70 PHE A CA 1
ATOM 590 C C . PHE A 1 70 ? 18.135 -0.493 -16.882 1.00 91.75 70 PHE A C 1
ATOM 592 O O . PHE A 1 70 ? 18.258 0.369 -17.756 1.00 91.75 70 PHE A O 1
ATOM 599 N N . PRO A 1 71 ? 19.119 -0.725 -15.984 1.00 91.94 71 PRO A N 1
ATOM 600 C CA . PRO A 1 71 ? 20.444 -0.108 -16.089 1.00 91.94 71 PRO A CA 1
ATOM 601 C C . PRO A 1 71 ? 21.135 -0.312 -17.444 1.00 91.94 71 PRO A C 1
ATOM 603 O O . PRO A 1 71 ? 21.699 0.636 -17.986 1.00 91.94 71 PRO A O 1
ATOM 606 N N . GLU A 1 72 ? 21.063 -1.509 -18.023 1.00 93.31 72 GLU A N 1
ATOM 607 C CA . GLU A 1 72 ? 21.699 -1.786 -19.317 1.00 93.31 7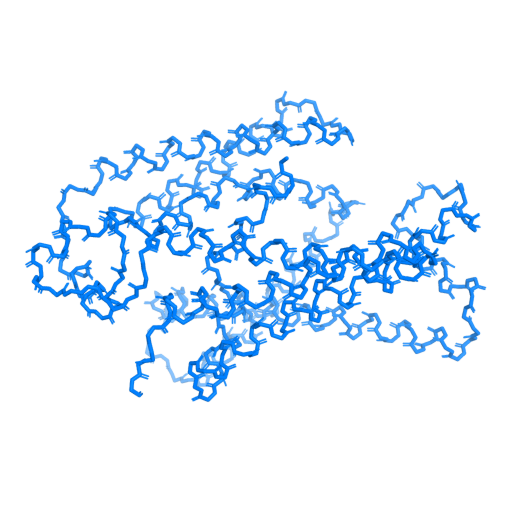2 GLU A CA 1
ATOM 608 C C . GLU A 1 72 ? 21.006 -1.060 -20.476 1.00 93.31 72 GLU A C 1
ATOM 610 O O . GLU A 1 72 ? 21.670 -0.499 -21.347 1.00 93.31 72 GLU A O 1
ATOM 615 N N . MET A 1 73 ? 19.674 -0.952 -20.448 1.00 95.06 73 MET A N 1
ATOM 616 C CA . MET A 1 73 ? 18.926 -0.144 -21.419 1.00 95.06 73 MET A CA 1
ATOM 617 C C . MET A 1 73 ? 19.294 1.347 -21.345 1.00 95.06 73 MET A C 1
ATOM 619 O O . MET A 1 73 ? 19.353 2.022 -22.373 1.00 95.06 73 MET A O 1
ATOM 623 N N . ILE A 1 74 ? 19.565 1.873 -20.145 1.00 94.56 74 ILE A N 1
ATOM 624 C CA . ILE A 1 74 ? 20.074 3.241 -19.965 1.00 94.56 74 ILE A CA 1
ATOM 625 C C . ILE A 1 74 ? 21.437 3.392 -20.637 1.00 94.56 74 ILE A C 1
ATOM 627 O O . ILE A 1 74 ? 21.675 4.392 -21.319 1.00 94.56 74 ILE A O 1
ATOM 631 N N . ASP A 1 75 ? 22.329 2.422 -20.437 1.00 93.12 75 ASP A N 1
ATOM 632 C CA . ASP A 1 75 ? 23.681 2.478 -20.978 1.00 93.12 75 ASP A CA 1
ATOM 633 C C . ASP A 1 75 ? 23.691 2.437 -22.511 1.00 93.12 75 ASP A C 1
ATOM 635 O O . ASP A 1 75 ? 24.389 3.244 -23.135 1.00 93.12 75 ASP A O 1
ATOM 639 N N . LEU A 1 76 ? 22.844 1.570 -23.079 1.00 94.38 76 LEU A N 1
ATOM 640 C CA . LEU A 1 76 ? 22.711 1.314 -24.511 1.00 94.38 76 LEU A CA 1
ATOM 641 C C . LEU A 1 76 ? 22.084 2.484 -25.285 1.00 94.38 76 LEU A C 1
ATOM 643 O O . LEU A 1 76 ? 22.535 2.800 -26.385 1.00 94.38 76 LEU A O 1
ATOM 647 N N . PHE A 1 77 ? 21.046 3.127 -24.736 1.00 94.75 77 PHE A N 1
ATOM 648 C CA . PHE A 1 77 ? 20.240 4.098 -25.490 1.00 94.75 77 PHE A CA 1
ATOM 649 C C . PHE A 1 77 ? 20.477 5.566 -25.127 1.00 94.75 77 PHE A C 1
ATOM 651 O O . PHE A 1 77 ? 20.142 6.438 -25.933 1.00 94.75 77 PHE A O 1
ATOM 658 N N . LEU A 1 78 ? 21.019 5.885 -23.943 1.00 96.25 78 LEU A N 1
ATOM 659 C CA . LEU A 1 78 ? 21.167 7.281 -23.522 1.00 96.25 78 LEU A CA 1
ATOM 660 C C . LEU A 1 78 ? 22.584 7.832 -23.761 1.00 96.25 78 LEU A C 1
ATOM 662 O O . LEU A 1 78 ? 23.567 7.249 -23.294 1.00 96.25 78 LEU A O 1
ATOM 666 N N . PRO A 1 79 ? 22.720 9.013 -24.400 1.00 96.38 79 PRO A N 1
ATOM 667 C CA . PRO A 1 79 ? 23.999 9.708 -24.498 1.00 96.38 79 PRO A CA 1
ATOM 668 C C . PRO A 1 79 ? 24.471 10.181 -23.118 1.00 96.38 79 PRO A C 1
ATOM 670 O O . PRO A 1 79 ? 23.666 10.365 -22.204 1.00 96.38 79 PRO A O 1
ATOM 673 N N . VAL A 1 80 ? 25.773 10.451 -22.982 1.00 94.44 80 VAL A N 1
ATOM 674 C CA . VAL A 1 80 ? 26.440 10.733 -21.693 1.00 94.44 80 VAL A CA 1
ATOM 675 C C . VAL A 1 80 ? 25.714 11.762 -20.808 1.00 94.44 80 VAL A C 1
ATOM 677 O O . VAL A 1 80 ? 25.566 11.538 -19.609 1.00 94.44 80 VAL A O 1
ATOM 680 N N . GLY A 1 81 ? 25.181 12.844 -21.387 1.00 95.69 81 GLY A N 1
ATOM 681 C CA . GLY A 1 81 ? 24.429 13.857 -20.638 1.00 95.69 81 GLY A CA 1
ATOM 682 C C . GLY A 1 81 ? 23.095 13.340 -20.086 1.00 95.69 81 GLY A C 1
ATOM 683 O O . GLY A 1 81 ? 22.812 13.492 -18.899 1.00 95.69 81 GLY A O 1
ATOM 684 N N . LEU A 1 82 ? 22.290 12.678 -20.925 1.00 96.81 82 LEU A N 1
ATOM 685 C CA . LEU A 1 82 ? 20.997 12.119 -20.508 1.00 96.81 82 LEU A CA 1
ATOM 686 C C . LEU A 1 82 ? 21.166 10.923 -19.566 1.00 96.81 82 LEU A C 1
ATOM 688 O O . LEU A 1 82 ? 20.354 10.745 -18.662 1.00 96.81 82 LEU A O 1
ATOM 692 N N . LYS A 1 83 ? 22.242 10.149 -19.731 1.00 94.88 83 LYS A N 1
ATOM 693 C CA . LYS A 1 83 ? 22.626 9.062 -18.826 1.00 94.88 83 LYS A CA 1
ATOM 694 C C . LYS A 1 83 ? 22.861 9.587 -17.409 1.00 94.88 83 LYS A C 1
ATOM 696 O O . LYS A 1 83 ? 22.278 9.062 -16.465 1.00 94.88 83 LYS A O 1
ATOM 701 N N . GLY A 1 84 ? 23.619 10.678 -17.267 1.00 95.25 84 GLY A N 1
ATOM 702 C CA . GLY A 1 84 ? 23.826 11.342 -15.976 1.00 95.25 84 GLY A CA 1
ATOM 703 C C . GLY A 1 84 ? 22.521 11.830 -15.338 1.00 95.25 84 GLY A C 1
ATOM 704 O O . GLY A 1 84 ? 22.280 11.574 -14.158 1.00 95.25 84 GLY A O 1
ATOM 705 N N . ILE A 1 85 ? 21.640 12.465 -16.123 1.00 96.81 85 ILE A N 1
ATOM 706 C CA . ILE A 1 85 ? 20.316 12.911 -15.650 1.00 96.81 85 ILE A CA 1
ATOM 707 C C . ILE A 1 85 ? 19.464 11.720 -15.196 1.00 96.81 85 ILE A C 1
ATOM 709 O O . ILE A 1 85 ? 18.830 11.784 -14.143 1.00 96.81 85 ILE A O 1
ATOM 713 N N . MET A 1 86 ? 19.465 10.625 -15.958 1.00 95.06 86 MET A N 1
ATOM 714 C CA . MET A 1 86 ? 18.704 9.426 -15.625 1.00 95.06 86 MET A CA 1
ATOM 715 C C . MET A 1 86 ? 19.182 8.812 -14.307 1.00 95.06 86 MET A C 1
ATOM 717 O O . MET A 1 86 ? 18.368 8.596 -13.410 1.00 95.06 86 MET A O 1
ATOM 721 N N . VAL A 1 87 ? 20.493 8.614 -14.140 1.00 93.56 87 VAL A N 1
ATOM 722 C CA . VAL A 1 87 ? 21.071 8.092 -12.890 1.00 93.56 87 VAL A CA 1
ATOM 723 C C . VAL A 1 87 ? 20.737 9.007 -11.708 1.00 93.56 87 VAL A C 1
ATOM 725 O O . VAL A 1 87 ? 20.282 8.525 -10.671 1.00 93.56 87 VAL A O 1
ATOM 728 N N . ALA A 1 88 ? 20.871 10.327 -11.870 1.00 95.94 88 ALA A N 1
ATOM 729 C CA . ALA A 1 88 ? 20.491 11.286 -10.835 1.00 95.94 88 ALA A CA 1
ATOM 730 C C . ALA A 1 88 ? 18.996 11.193 -10.477 1.00 95.94 88 ALA A C 1
ATOM 732 O O . ALA A 1 88 ? 18.639 11.230 -9.300 1.00 95.94 88 ALA A O 1
ATOM 733 N N . SER A 1 89 ? 18.118 11.020 -11.471 1.00 95.06 89 SER A N 1
ATOM 734 C CA . SER A 1 89 ? 16.675 10.872 -11.248 1.00 95.06 89 SER A CA 1
ATOM 735 C C . SER A 1 89 ? 16.318 9.578 -10.508 1.00 95.06 89 SER A C 1
ATOM 737 O O . SER A 1 89 ? 15.454 9.599 -9.631 1.00 95.06 89 SER A O 1
ATOM 739 N N . LEU A 1 90 ? 17.021 8.475 -10.790 1.00 93.12 90 LEU A N 1
ATOM 740 C CA . LEU A 1 90 ? 16.852 7.203 -10.085 1.00 93.12 90 LEU A CA 1
ATOM 741 C C . LEU A 1 90 ? 17.308 7.310 -8.630 1.00 93.12 90 LEU A C 1
ATOM 743 O O . LEU A 1 90 ? 16.597 6.854 -7.735 1.00 93.12 90 LEU A O 1
ATOM 747 N N . LEU A 1 91 ? 18.441 7.975 -8.380 1.00 94.25 91 LEU A N 1
ATOM 748 C CA . LEU A 1 91 ? 18.911 8.259 -7.022 1.00 94.25 91 LEU A CA 1
ATOM 749 C C . LEU A 1 91 ? 17.918 9.143 -6.260 1.00 94.25 91 LEU A C 1
ATOM 751 O O . LEU A 1 91 ? 17.586 8.838 -5.117 1.00 94.25 91 LEU A O 1
ATOM 755 N N . ALA A 1 92 ? 17.385 10.191 -6.892 1.00 96.31 92 ALA A N 1
ATOM 756 C CA . ALA A 1 92 ? 16.371 11.050 -6.283 1.00 96.31 92 ALA A CA 1
ATOM 757 C C . ALA A 1 92 ? 15.077 10.277 -5.961 1.00 96.31 92 ALA A C 1
ATOM 759 O O . ALA A 1 92 ? 14.522 10.415 -4.869 1.00 96.31 92 ALA A O 1
ATOM 760 N N . ALA A 1 93 ? 14.615 9.417 -6.875 1.00 92.88 93 ALA A N 1
ATOM 761 C CA . ALA A 1 93 ? 13.454 8.558 -6.652 1.00 92.88 93 ALA A CA 1
ATOM 762 C C . ALA A 1 93 ? 13.688 7.567 -5.496 1.00 92.88 93 ALA A C 1
ATOM 764 O O . ALA A 1 93 ? 12.823 7.415 -4.625 1.00 92.88 93 ALA A O 1
ATOM 765 N N . PHE A 1 94 ? 14.871 6.952 -5.437 1.00 91.75 94 PHE A N 1
ATOM 766 C CA . PHE A 1 94 ? 15.279 6.070 -4.345 1.00 91.75 94 PHE A CA 1
ATOM 767 C C . PHE A 1 94 ? 15.306 6.804 -2.998 1.00 91.75 94 PHE A C 1
ATOM 769 O O . PHE A 1 94 ? 14.655 6.364 -2.050 1.00 91.75 94 PHE A O 1
ATOM 776 N N . MET A 1 95 ? 15.957 7.971 -2.931 1.00 93.75 95 MET A N 1
ATOM 777 C CA . MET A 1 95 ? 16.004 8.805 -1.725 1.00 93.75 95 MET A CA 1
ATOM 778 C C . MET A 1 95 ? 14.605 9.217 -1.258 1.00 93.75 95 MET A C 1
ATOM 780 O O . MET A 1 95 ? 14.326 9.156 -0.065 1.00 93.75 95 MET A O 1
ATOM 784 N N . SER A 1 96 ? 13.693 9.554 -2.179 1.00 92.56 96 SER A N 1
ATOM 785 C CA . SER A 1 96 ? 12.310 9.914 -1.824 1.00 92.56 96 SER A CA 1
ATOM 786 C C . SER A 1 96 ? 11.543 8.765 -1.153 1.00 92.56 96 SER A C 1
ATOM 788 O O . SER A 1 96 ? 10.713 8.982 -0.264 1.00 92.56 96 SER A O 1
ATOM 790 N N . THR A 1 97 ? 11.844 7.529 -1.559 1.00 91.81 97 THR A N 1
ATOM 791 C CA . THR A 1 97 ? 11.230 6.320 -1.007 1.00 91.81 97 THR A CA 1
ATOM 792 C C . THR A 1 97 ? 11.838 5.998 0.354 1.00 91.81 97 THR A C 1
ATOM 794 O O . THR A 1 97 ? 11.097 5.794 1.318 1.00 91.81 97 THR A O 1
ATOM 797 N N . LEU A 1 98 ? 13.171 6.034 0.461 1.00 91.81 98 LEU A N 1
ATOM 798 C CA . LEU A 1 98 ? 13.876 5.835 1.726 1.00 91.81 98 LEU A CA 1
ATOM 799 C C . LEU A 1 98 ? 13.449 6.847 2.791 1.00 91.81 98 LEU A C 1
ATOM 801 O O . LEU A 1 98 ? 13.090 6.438 3.892 1.00 91.81 98 LEU A O 1
ATOM 805 N N . ASP A 1 99 ? 13.431 8.140 2.463 1.00 92.25 99 ASP A N 1
ATOM 806 C CA . ASP A 1 99 ? 13.030 9.200 3.393 1.00 92.25 99 ASP A CA 1
ATOM 807 C C . ASP A 1 99 ? 11.596 8.983 3.897 1.00 92.25 99 ASP A C 1
ATOM 809 O O . ASP A 1 99 ? 11.340 9.003 5.101 1.00 92.25 99 ASP A O 1
ATOM 813 N N . THR A 1 100 ? 10.670 8.635 2.994 1.00 91.94 100 THR A N 1
ATOM 814 C CA . THR A 1 100 ? 9.281 8.323 3.367 1.00 91.94 100 THR A CA 1
ATOM 815 C C . THR A 1 100 ? 9.207 7.172 4.379 1.00 91.94 100 THR A C 1
ATOM 817 O O . THR A 1 100 ? 8.499 7.286 5.382 1.00 91.94 100 THR A O 1
ATOM 820 N N . HIS A 1 101 ? 9.928 6.068 4.151 1.00 91.50 101 HIS A N 1
ATOM 821 C CA . HIS A 1 101 ? 9.887 4.901 5.039 1.00 91.50 101 HIS A CA 1
ATOM 822 C C . HIS A 1 101 ? 10.627 5.122 6.362 1.00 91.50 101 HIS A C 1
ATOM 824 O O . HIS A 1 101 ? 10.114 4.727 7.410 1.00 91.50 101 HIS A O 1
ATOM 830 N N . LEU A 1 102 ? 11.792 5.774 6.338 1.00 93.00 102 LEU A N 1
ATOM 831 C CA . LEU A 1 102 ? 12.575 6.066 7.540 1.00 93.00 102 LEU A CA 1
ATOM 832 C C . LEU A 1 102 ? 11.861 7.074 8.439 1.00 93.00 102 LEU A C 1
ATOM 834 O O . LEU A 1 102 ? 11.762 6.850 9.645 1.00 93.00 102 LEU A O 1
ATOM 838 N N . ASN A 1 103 ? 11.302 8.143 7.865 1.00 92.00 103 ASN A N 1
ATOM 839 C CA . ASN A 1 103 ? 10.521 9.119 8.620 1.00 92.00 103 ASN A CA 1
ATOM 840 C C . ASN A 1 103 ? 9.254 8.486 9.215 1.00 92.00 103 ASN A C 1
ATOM 842 O O . ASN A 1 103 ? 8.895 8.751 10.367 1.00 92.00 103 ASN A O 1
ATOM 846 N N . TRP A 1 104 ? 8.592 7.610 8.457 1.00 91.19 104 TRP A N 1
ATOM 847 C CA . TRP A 1 104 ? 7.437 6.868 8.948 1.00 91.19 104 TRP A CA 1
ATOM 848 C C . TRP A 1 104 ? 7.799 5.927 10.108 1.00 91.19 104 TRP A C 1
ATOM 850 O O . TRP A 1 104 ? 7.157 5.979 11.158 1.00 91.19 104 TRP A O 1
ATOM 860 N N . GLY A 1 105 ? 8.865 5.132 9.966 1.00 92.50 105 GLY A N 1
ATOM 861 C CA . GLY A 1 105 ? 9.351 4.238 11.019 1.00 92.50 105 GLY A CA 1
ATOM 862 C C . GLY A 1 105 ? 9.796 4.988 12.277 1.00 92.50 105 GLY A C 1
ATOM 863 O O . GLY A 1 105 ? 9.426 4.610 13.389 1.00 92.50 105 GLY A O 1
ATOM 864 N N . ALA A 1 106 ? 10.516 6.101 12.116 1.00 93.38 106 ALA A N 1
ATOM 865 C CA . ALA A 1 106 ? 10.919 6.952 13.232 1.00 93.38 106 ALA A CA 1
ATOM 866 C C . ALA A 1 106 ? 9.709 7.570 13.945 1.00 93.38 106 ALA A C 1
ATOM 868 O O . ALA A 1 106 ? 9.679 7.624 15.173 1.00 93.38 106 ALA A O 1
ATOM 869 N N . SER A 1 107 ? 8.682 7.979 13.196 1.00 90.69 107 SER A N 1
ATOM 870 C CA . SER A 1 107 ? 7.443 8.500 13.778 1.00 90.69 107 SER A CA 1
ATOM 871 C C . SER A 1 107 ? 6.747 7.466 14.661 1.00 90.69 107 SER A C 1
ATOM 873 O O . SER A 1 107 ? 6.271 7.842 15.729 1.00 90.69 107 SER A O 1
ATOM 875 N N . TYR A 1 108 ? 6.724 6.188 14.267 1.00 90.44 108 TYR A N 1
ATOM 876 C CA . TYR A 1 108 ? 6.186 5.120 15.115 1.00 90.44 108 TYR A CA 1
ATOM 877 C C . TYR A 1 108 ? 7.036 4.874 16.357 1.00 90.44 108 TYR A C 1
ATOM 879 O O . TYR A 1 108 ? 6.509 4.863 17.466 1.00 90.44 108 TYR A O 1
ATOM 887 N N . LEU A 1 109 ? 8.356 4.733 16.198 1.00 94.06 109 LEU A N 1
ATOM 888 C CA . LEU A 1 109 ? 9.249 4.527 17.341 1.00 94.06 109 LEU A CA 1
ATOM 889 C C . LEU A 1 109 ? 9.110 5.647 18.373 1.00 94.06 109 LEU A C 1
ATOM 891 O O . LEU A 1 109 ? 9.125 5.378 19.572 1.00 94.06 109 LEU A O 1
ATOM 895 N N . ILE A 1 110 ? 8.937 6.892 17.925 1.00 95.19 110 ILE A N 1
ATOM 896 C CA . ILE A 1 110 ? 8.807 8.027 18.832 1.00 95.19 110 ILE A CA 1
ATOM 897 C C . ILE A 1 110 ? 7.409 8.159 19.422 1.00 95.19 110 ILE A C 1
ATOM 899 O O . ILE A 1 110 ? 7.292 8.268 20.641 1.00 95.19 110 ILE A O 1
ATOM 903 N N . ASN A 1 111 ? 6.361 8.173 18.600 1.00 92.06 111 ASN A N 1
ATOM 904 C CA . ASN A 1 111 ? 5.018 8.505 19.080 1.00 92.06 111 ASN A CA 1
ATOM 905 C C . ASN A 1 111 ? 4.302 7.329 19.746 1.00 92.06 111 ASN A C 1
ATOM 907 O O . ASN A 1 111 ? 3.496 7.574 20.640 1.00 92.06 111 ASN A O 1
ATOM 911 N N . ASP A 1 112 ? 4.629 6.090 19.372 1.00 91.94 112 ASP A N 1
ATOM 912 C CA . ASP A 1 112 ? 3.883 4.915 19.834 1.00 91.94 112 ASP A CA 1
ATOM 913 C C . ASP A 1 112 ? 4.637 4.149 20.928 1.00 91.94 112 ASP A C 1
ATOM 915 O O . ASP A 1 112 ? 4.009 3.540 21.789 1.00 91.94 112 ASP A O 1
ATOM 919 N N . LEU A 1 113 ? 5.975 4.210 20.934 1.00 93.56 113 LEU A N 1
ATOM 920 C CA . LEU A 1 113 ? 6.814 3.501 21.906 1.00 93.56 113 LEU A CA 1
ATOM 921 C C . LEU A 1 113 ? 7.555 4.456 22.850 1.00 93.56 113 LEU A C 1
ATOM 923 O O . LEU A 1 113 ? 7.372 4.413 24.066 1.00 93.56 113 LEU A O 1
ATOM 927 N N . TYR A 1 114 ? 8.404 5.331 22.312 1.00 95.38 114 TYR A N 1
ATOM 928 C CA . TYR A 1 114 ? 9.333 6.111 23.128 1.00 95.38 114 TYR A CA 1
ATOM 929 C C . TYR A 1 114 ? 8.621 7.144 24.000 1.00 95.38 114 TYR A C 1
ATOM 931 O O . TYR A 1 114 ? 8.848 7.198 25.209 1.00 95.38 114 TYR A O 1
ATOM 939 N N . ARG A 1 115 ?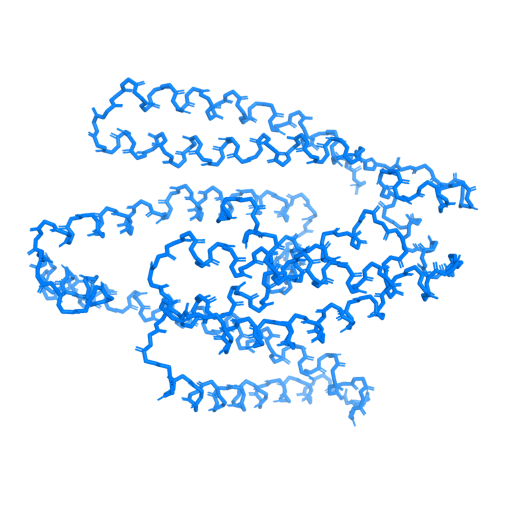 7.748 7.961 23.408 1.00 95.50 115 ARG A N 1
ATOM 940 C CA . ARG A 1 115 ? 7.005 8.980 24.145 1.00 95.50 115 ARG A CA 1
ATOM 941 C C . ARG A 1 115 ? 6.075 8.331 25.174 1.00 95.50 115 ARG A C 1
ATOM 943 O O . ARG A 1 115 ? 6.260 8.628 26.344 1.00 95.50 115 ARG A O 1
ATOM 950 N N . PRO A 1 116 ? 5.161 7.403 24.836 1.00 95.00 116 PRO A N 1
ATOM 951 C CA . PRO A 1 116 ? 4.217 6.884 25.825 1.00 95.00 116 PRO A CA 1
ATOM 952 C C . PRO A 1 116 ? 4.859 6.019 26.918 1.00 95.00 116 PRO A C 1
ATOM 954 O O . PRO A 1 116 ? 4.361 6.011 28.040 1.00 95.00 116 PRO A O 1
ATOM 957 N N . SER A 1 117 ? 5.933 5.278 26.610 1.00 94.19 117 SER A N 1
ATOM 958 C CA . SER A 1 117 ? 6.456 4.238 27.514 1.00 94.19 117 SER A CA 1
ATOM 959 C C . SER A 1 117 ? 7.836 4.520 28.107 1.00 94.19 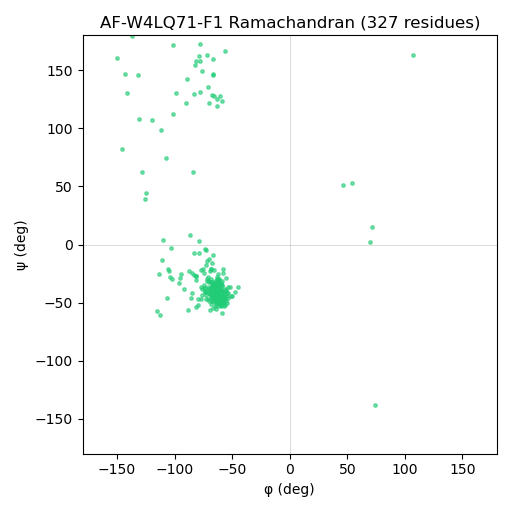117 SER A C 1
ATOM 961 O O . SER A 1 117 ? 8.143 3.980 29.165 1.00 94.19 117 SER A O 1
ATOM 963 N N . ILE A 1 118 ? 8.681 5.328 27.456 1.00 94.69 118 ILE A N 1
ATOM 964 C CA . ILE A 1 118 ? 10.074 5.546 27.892 1.00 94.69 118 ILE A CA 1
ATOM 965 C C . ILE A 1 118 ? 10.249 6.934 28.511 1.00 94.69 118 ILE A C 1
ATOM 967 O O . ILE A 1 118 ? 10.879 7.067 29.560 1.00 94.69 118 ILE A O 1
ATOM 971 N N . LYS A 1 119 ? 9.713 7.981 27.873 1.00 93.94 119 LYS A N 1
ATOM 972 C CA . LYS A 1 119 ? 9.842 9.360 28.360 1.00 93.94 119 LYS A CA 1
ATOM 973 C C . LYS A 1 119 ? 8.585 10.187 28.039 1.00 93.94 119 LYS A C 1
ATOM 975 O O . LYS A 1 119 ? 8.620 10.919 27.054 1.00 93.94 119 LYS A O 1
ATOM 980 N N . PRO A 1 120 ? 7.515 10.096 28.857 1.00 87.81 120 PRO A N 1
ATOM 981 C CA . PRO A 1 120 ? 6.206 10.705 28.565 1.00 87.81 120 PRO A CA 1
ATOM 982 C C . PRO A 1 120 ? 6.132 12.235 28.609 1.00 87.81 120 PRO A C 1
ATOM 984 O O . PRO A 1 120 ? 5.325 12.812 27.883 1.00 87.81 120 PRO A O 1
ATOM 987 N N . ASP A 1 121 ? 7.037 12.912 29.318 1.00 92.38 121 ASP A N 1
ATOM 988 C CA . ASP A 1 121 ? 6.922 14.357 29.579 1.00 92.38 121 ASP A CA 1
ATOM 989 C C . ASP A 1 121 ? 8.164 15.161 29.160 1.00 92.38 121 ASP A C 1
ATOM 991 O O . ASP A 1 121 ? 8.617 16.077 29.846 1.00 92.38 121 ASP A O 1
ATOM 995 N N . ALA A 1 122 ? 8.770 14.811 28.024 1.00 93.56 122 ALA A N 1
ATOM 996 C CA . ALA A 1 122 ? 9.823 15.633 27.436 1.00 93.56 122 ALA A CA 1
ATOM 997 C C . ALA A 1 122 ? 9.257 16.803 26.609 1.00 93.56 122 ALA A C 1
ATOM 999 O O . ALA A 1 122 ? 8.165 16.731 26.052 1.00 93.56 122 ALA A O 1
ATOM 1000 N N . HIS A 1 123 ? 10.040 17.873 26.467 1.00 93.88 123 HIS A N 1
ATOM 1001 C CA . HIS A 1 123 ? 9.723 18.968 25.547 1.00 93.88 123 HIS A CA 1
ATOM 1002 C C . HIS A 1 123 ? 9.802 18.487 24.086 1.00 93.88 123 HIS A C 1
ATOM 1004 O O . HIS A 1 123 ? 10.705 17.729 23.746 1.00 93.88 123 HIS A O 1
ATOM 1010 N N . ASP A 1 124 ? 8.963 19.007 23.186 1.00 93.56 124 ASP A N 1
ATOM 1011 C CA . ASP A 1 124 ? 8.955 18.676 21.746 1.00 93.56 124 ASP A CA 1
ATOM 1012 C C . ASP A 1 124 ? 10.333 18.629 21.061 1.00 93.56 124 ASP A C 1
ATOM 1014 O O . ASP A 1 124 ? 10.587 17.751 20.237 1.00 93.56 124 ASP A O 1
ATOM 1018 N N . ARG A 1 125 ? 11.275 19.508 21.438 1.00 94.69 125 ARG A N 1
ATOM 1019 C CA . ARG A 1 125 ? 12.654 19.484 20.913 1.00 94.69 125 ARG A CA 1
ATOM 1020 C C . ARG A 1 125 ? 13.370 18.158 21.192 1.00 94.69 125 ARG A C 1
ATOM 1022 O O . ARG A 1 125 ? 14.133 17.692 20.348 1.00 94.69 125 ARG A O 1
ATOM 1029 N N . HIS A 1 126 ? 13.109 17.545 22.349 1.00 95.94 126 HIS A N 1
ATOM 1030 C CA . HIS A 1 126 ? 13.620 16.221 22.708 1.00 95.94 126 HIS A CA 1
ATOM 1031 C C . HIS A 1 126 ? 13.081 15.155 21.756 1.00 95.94 126 HIS A C 1
ATOM 1033 O O . HIS A 1 126 ? 13.861 14.356 21.248 1.00 95.94 126 HIS A O 1
ATOM 1039 N N . TYR A 1 127 ? 11.776 15.156 21.471 1.00 95.06 127 TYR A N 1
ATOM 1040 C CA . TYR A 1 127 ? 11.174 14.165 20.573 1.00 95.06 127 TYR A CA 1
ATOM 1041 C C . TYR A 1 127 ? 11.641 14.327 19.127 1.00 95.06 127 TYR A C 1
ATOM 1043 O O . TYR A 1 127 ? 11.882 13.327 18.456 1.00 95.06 127 TYR A O 1
ATOM 1051 N N . VAL A 1 128 ? 11.859 15.561 18.661 1.00 94.44 128 VAL A N 1
ATOM 1052 C CA . VAL A 1 128 ? 12.457 15.809 17.338 1.00 94.44 128 VAL A CA 1
ATOM 1053 C C . VAL A 1 128 ? 13.880 15.248 17.269 1.00 94.44 128 VAL A C 1
ATOM 1055 O O . VAL A 1 128 ? 14.228 14.580 16.296 1.00 94.44 128 VAL A O 1
ATOM 1058 N N . LEU A 1 129 ? 14.702 15.476 18.300 1.00 96.06 129 LEU A N 1
ATOM 1059 C CA . LEU A 1 129 ? 16.056 14.921 18.358 1.00 96.06 129 LEU A CA 1
ATOM 1060 C C . LEU A 1 129 ? 16.033 13.387 18.418 1.00 96.06 129 LEU A C 1
ATOM 1062 O O . LEU A 1 129 ? 16.748 12.738 17.659 1.00 96.06 129 LEU A O 1
ATOM 1066 N N . ALA A 1 130 ? 15.182 12.811 19.268 1.00 95.94 130 ALA A N 1
ATOM 1067 C CA . ALA A 1 130 ? 15.005 11.367 19.375 1.00 95.94 130 ALA A CA 1
ATOM 1068 C C . ALA A 1 130 ? 14.537 10.754 18.043 1.00 95.94 130 ALA A C 1
ATOM 1070 O O . ALA A 1 130 ? 15.026 9.695 17.651 1.00 95.94 130 ALA A O 1
ATOM 1071 N N . GLY A 1 131 ? 13.657 11.439 17.307 1.00 95.56 131 GLY A N 1
ATOM 1072 C CA . GLY A 1 131 ? 13.231 11.041 15.965 1.00 95.56 131 GLY A CA 1
ATOM 1073 C C . GLY A 1 131 ? 14.386 11.025 14.968 1.00 95.56 131 GLY A C 1
ATOM 1074 O O . GLY A 1 131 ? 14.587 10.024 14.287 1.00 95.56 131 GLY A O 1
ATOM 1075 N N . ARG A 1 132 ? 15.217 12.076 14.941 1.00 95.31 132 ARG A N 1
ATOM 1076 C CA . ARG A 1 132 ? 16.420 12.122 14.086 1.00 95.31 132 ARG A CA 1
ATOM 1077 C C . ARG A 1 132 ? 17.415 11.008 14.421 1.00 95.31 132 ARG A C 1
ATOM 1079 O O . ARG A 1 132 ? 17.957 10.387 13.513 1.00 95.31 132 ARG A O 1
ATOM 1086 N N . LEU A 1 133 ? 17.623 10.720 15.706 1.00 96.00 133 LEU A N 1
ATOM 1087 C CA . LEU A 1 133 ? 18.462 9.597 16.137 1.00 96.00 133 LEU A CA 1
ATOM 1088 C C . LEU A 1 133 ? 17.853 8.247 15.735 1.00 96.00 133 LEU A C 1
ATOM 1090 O O . LEU A 1 133 ? 18.575 7.362 15.287 1.00 96.00 133 LEU A O 1
ATOM 1094 N N . SER A 1 134 ? 16.529 8.107 15.824 1.00 95.62 134 SER A N 1
ATOM 1095 C CA . SER A 1 134 ? 15.822 6.900 15.382 1.00 95.62 134 SER A CA 1
ATOM 1096 C C . SER A 1 134 ? 15.996 6.661 13.883 1.00 95.62 134 SER A C 1
ATOM 1098 O O . SER A 1 134 ? 16.206 5.523 13.483 1.00 95.62 134 SER A O 1
ATOM 1100 N N . ILE A 1 135 ? 15.993 7.717 13.059 1.00 96.12 135 ILE A N 1
ATOM 1101 C CA . ILE A 1 135 ? 16.298 7.613 11.621 1.00 96.12 135 ILE A CA 1
ATOM 1102 C C . ILE A 1 135 ? 17.708 7.051 11.405 1.00 96.12 135 ILE A C 1
ATOM 1104 O O . ILE A 1 135 ? 17.871 6.142 10.592 1.00 96.12 135 ILE A O 1
ATOM 1108 N N . LEU A 1 136 ? 18.716 7.533 12.144 1.00 95.56 136 LEU A N 1
ATOM 1109 C CA . LEU A 1 136 ? 20.088 7.015 12.037 1.00 95.56 136 LEU A CA 1
ATOM 1110 C C . LEU A 1 136 ? 20.163 5.531 12.416 1.00 95.56 136 LEU A C 1
ATOM 1112 O O . LEU A 1 136 ? 20.733 4.738 11.672 1.00 95.56 136 LEU A O 1
ATOM 1116 N N . VAL A 1 137 ? 19.536 5.139 13.529 1.00 95.12 137 VAL A N 1
ATOM 1117 C CA . VAL A 1 137 ? 19.491 3.735 13.970 1.00 95.12 137 VAL A CA 1
ATOM 1118 C C . VAL A 1 137 ? 18.791 2.851 12.936 1.00 95.12 137 VAL A C 1
ATOM 1120 O O . VAL A 1 137 ? 19.331 1.814 12.552 1.00 95.12 137 VAL A O 1
ATOM 1123 N N . LEU A 1 138 ? 17.624 3.272 12.439 1.00 95.25 138 LEU A N 1
ATOM 1124 C CA . LEU A 1 138 ? 16.888 2.551 11.399 1.00 95.25 138 LEU A CA 1
ATOM 1125 C C . LEU A 1 138 ? 17.693 2.440 10.101 1.00 95.25 138 LEU A C 1
ATOM 1127 O O . LEU A 1 138 ? 17.646 1.401 9.454 1.00 95.25 138 LEU A O 1
ATOM 1131 N N . THR A 1 139 ? 18.466 3.470 9.751 1.00 94.88 139 THR A N 1
ATOM 1132 C CA . THR A 1 139 ? 19.354 3.451 8.581 1.00 94.88 139 THR A CA 1
ATOM 1133 C C . THR A 1 139 ? 20.466 2.419 8.754 1.00 94.88 139 THR A C 1
ATOM 1135 O O . THR A 1 139 ? 20.708 1.634 7.843 1.00 94.88 139 THR A O 1
ATOM 1138 N N . CYS A 1 140 ? 21.105 2.355 9.927 1.00 95.44 140 CYS A N 1
ATOM 1139 C CA . CYS A 1 140 ? 22.118 1.336 10.210 1.00 95.44 140 CYS A CA 1
ATOM 1140 C C . CYS A 1 140 ? 21.540 -0.083 10.111 1.00 95.44 140 CYS A C 1
ATOM 1142 O O . CYS A 1 140 ? 22.143 -0.945 9.478 1.00 95.44 140 CYS A O 1
ATOM 1144 N N . ILE A 1 141 ? 20.353 -0.320 10.682 1.00 94.81 141 ILE A N 1
ATOM 1145 C CA . ILE A 1 141 ? 19.668 -1.620 10.588 1.00 94.81 141 ILE A CA 1
ATOM 1146 C C . ILE A 1 141 ? 19.326 -1.941 9.129 1.00 94.81 141 ILE A C 1
ATOM 1148 O O . ILE A 1 141 ? 19.576 -3.054 8.673 1.00 94.81 141 ILE A O 1
ATOM 1152 N N . PHE A 1 142 ? 18.797 -0.967 8.387 1.00 91.88 142 PHE A N 1
ATOM 1153 C CA . PHE A 1 142 ? 18.489 -1.118 6.969 1.00 91.88 142 PHE A CA 1
ATOM 1154 C C . PHE A 1 142 ? 19.727 -1.519 6.159 1.00 91.88 142 PHE A C 1
ATOM 1156 O O . PHE A 1 142 ? 19.649 -2.477 5.397 1.00 91.88 142 PHE A O 1
ATOM 1163 N N . LEU A 1 143 ? 20.870 -0.852 6.354 1.00 93.44 143 LEU A N 1
ATOM 1164 C CA . LEU A 1 143 ? 22.115 -1.184 5.653 1.00 93.44 143 LEU A CA 1
ATOM 1165 C C . LEU A 1 143 ? 22.594 -2.607 5.973 1.00 93.44 143 LEU A C 1
ATOM 1167 O O . LEU A 1 143 ? 22.987 -3.330 5.061 1.00 93.44 143 LEU A O 1
ATOM 1171 N N . LEU A 1 144 ? 22.506 -3.026 7.240 1.00 95.06 144 LEU A N 1
ATOM 1172 C CA . LEU A 1 144 ? 22.892 -4.374 7.674 1.00 95.06 144 LEU A CA 1
ATOM 1173 C C . LEU A 1 144 ? 21.991 -5.472 7.098 1.00 95.06 144 LEU A C 1
ATOM 1175 O O . LEU A 1 144 ? 22.472 -6.550 6.758 1.00 95.06 144 LEU A O 1
ATOM 1179 N N . VAL A 1 145 ? 20.681 -5.233 7.025 1.00 91.81 145 VAL A N 1
ATOM 1180 C CA . VAL A 1 145 ? 19.731 -6.207 6.468 1.00 91.81 145 VAL A CA 1
ATOM 1181 C C . VAL A 1 145 ? 19.823 -6.223 4.945 1.00 91.81 145 VAL A C 1
ATOM 1183 O O . VAL A 1 145 ? 19.859 -7.291 4.343 1.00 91.81 145 VAL A O 1
ATOM 1186 N N . SER A 1 146 ? 19.910 -5.051 4.313 1.00 90.06 146 SER A N 1
ATOM 1187 C CA . SER A 1 146 ? 19.978 -4.933 2.856 1.00 90.06 146 SER A CA 1
ATOM 1188 C C . SER A 1 146 ? 21.228 -5.585 2.272 1.00 90.06 146 SER A C 1
ATOM 1190 O O . SER A 1 146 ? 21.160 -6.064 1.146 1.00 90.06 146 SER A O 1
ATOM 1192 N N . SER A 1 147 ? 22.347 -5.639 3.004 1.00 91.88 147 SER A N 1
ATOM 1193 C CA . SER A 1 147 ? 23.563 -6.322 2.542 1.00 91.88 147 SER A CA 1
ATOM 1194 C C . SER A 1 147 ? 23.460 -7.853 2.548 1.00 91.88 147 SER A C 1
ATOM 1196 O O . SER A 1 147 ? 24.412 -8.514 2.152 1.00 91.88 147 SER A O 1
ATOM 1198 N N . GLN A 1 148 ? 22.353 -8.414 3.041 1.00 92.25 148 GLN A N 1
ATOM 1199 C CA . GLN A 1 148 ? 22.091 -9.857 3.100 1.00 92.25 148 GLN A CA 1
ATOM 1200 C C . GLN A 1 148 ? 20.989 -10.294 2.119 1.00 92.25 148 GLN A C 1
ATOM 1202 O O . GLN A 1 148 ? 20.562 -11.444 2.151 1.00 92.25 148 GLN A O 1
ATOM 1207 N N . ILE A 1 149 ? 20.472 -9.376 1.293 1.00 89.50 149 ILE A N 1
ATOM 1208 C CA . ILE A 1 149 ? 19.418 -9.667 0.318 1.00 89.50 149 ILE A CA 1
ATOM 1209 C C . ILE A 1 149 ? 20.053 -9.811 -1.064 1.00 89.50 149 ILE A C 1
ATOM 1211 O O . ILE A 1 149 ? 20.500 -8.825 -1.642 1.00 89.50 149 ILE A O 1
ATOM 1215 N N . ASP A 1 150 ? 20.021 -11.028 -1.605 1.00 85.88 150 ASP A N 1
ATOM 1216 C CA . ASP A 1 150 ? 20.596 -11.331 -2.923 1.00 85.88 150 ASP A CA 1
ATOM 1217 C C . ASP A 1 150 ? 19.636 -11.042 -4.091 1.00 85.88 150 ASP A C 1
ATOM 1219 O O . ASP A 1 150 ? 20.076 -10.823 -5.216 1.00 85.88 150 ASP A O 1
ATOM 1223 N N . SER A 1 151 ? 18.317 -11.041 -3.850 1.00 86.69 151 SER A N 1
ATOM 1224 C CA . SER A 1 151 ? 17.298 -10.808 -4.885 1.00 86.69 151 SER A CA 1
ATOM 1225 C C . SER A 1 151 ? 16.137 -9.958 -4.376 1.00 86.69 151 SER A C 1
ATOM 1227 O O . SER A 1 151 ? 15.510 -10.270 -3.355 1.00 86.69 151 SER A O 1
ATOM 1229 N N . ILE A 1 152 ? 15.793 -8.922 -5.147 1.00 85.81 152 ILE A N 1
ATOM 1230 C CA . ILE A 1 152 ? 14.653 -8.045 -4.864 1.00 85.81 152 ILE A CA 1
ATOM 1231 C C . ILE A 1 152 ? 13.346 -8.819 -5.048 1.00 85.81 152 ILE A C 1
ATOM 1233 O O . ILE A 1 152 ? 12.463 -8.763 -4.185 1.00 85.81 152 ILE A O 1
ATOM 1237 N N . LEU A 1 153 ? 13.223 -9.576 -6.145 1.00 84.88 153 LEU A N 1
ATOM 1238 C CA . LEU A 1 153 ? 12.041 -10.400 -6.394 1.00 84.88 153 LEU A CA 1
ATOM 1239 C C . LEU A 1 153 ? 11.862 -11.479 -5.315 1.00 84.88 153 LEU A C 1
ATOM 1241 O O . LEU A 1 153 ? 10.738 -11.705 -4.860 1.00 84.88 153 LEU A O 1
ATOM 1245 N N . GLY A 1 154 ? 12.954 -12.110 -4.875 1.00 86.19 154 GLY A N 1
ATOM 1246 C CA . GLY A 1 154 ? 12.939 -13.088 -3.786 1.00 86.19 154 GLY A CA 1
ATOM 1247 C C . GLY A 1 154 ? 12.427 -12.485 -2.475 1.00 86.19 154 GLY A C 1
ATOM 1248 O O . GLY A 1 154 ? 11.483 -13.010 -1.879 1.00 86.19 154 GLY A O 1
ATOM 1249 N N . ALA A 1 155 ? 12.967 -11.329 -2.076 1.00 88.31 155 ALA A N 1
ATOM 1250 C CA . ALA A 1 155 ? 12.511 -10.607 -0.889 1.00 88.31 155 ALA A CA 1
ATOM 1251 C C . ALA A 1 155 ? 11.029 -10.200 -0.987 1.00 88.31 155 ALA A C 1
ATOM 1253 O O . ALA A 1 155 ? 10.273 -10.361 -0.025 1.00 88.31 155 ALA A O 1
ATOM 1254 N N . TYR A 1 156 ? 10.584 -9.729 -2.158 1.00 86.69 156 TYR A N 1
ATOM 1255 C CA . TYR A 1 156 ? 9.177 -9.412 -2.408 1.00 86.69 156 TYR A CA 1
ATOM 1256 C C . TYR A 1 156 ? 8.269 -10.640 -2.255 1.00 86.69 156 TYR A C 1
ATOM 1258 O O . TYR A 1 156 ? 7.223 -10.544 -1.603 1.00 86.69 156 TYR A O 1
ATOM 1266 N N . LYS A 1 157 ? 8.653 -11.789 -2.832 1.00 86.44 157 LYS A N 1
ATOM 1267 C CA . LYS A 1 157 ? 7.893 -13.043 -2.722 1.00 86.44 157 LYS A CA 1
ATOM 1268 C C . LYS A 1 157 ? 7.787 -13.477 -1.253 1.00 86.44 157 LYS A C 1
ATOM 1270 O O . LYS A 1 157 ? 6.676 -13.667 -0.760 1.00 86.44 157 LYS A O 1
ATOM 1275 N N . TYR A 1 158 ? 8.911 -13.524 -0.540 1.00 87.88 158 TYR A N 1
ATOM 1276 C CA . TYR A 1 158 ? 8.965 -13.890 0.879 1.00 87.88 158 TYR A CA 1
ATOM 1277 C C . TYR A 1 158 ? 8.052 -13.004 1.746 1.00 87.88 158 TYR A C 1
ATOM 1279 O O . TYR A 1 158 ? 7.169 -13.498 2.454 1.00 87.88 158 TYR A O 1
ATOM 1287 N N . LEU A 1 159 ? 8.192 -11.678 1.631 1.00 88.31 159 LEU A N 1
ATOM 1288 C CA . LEU A 1 159 ? 7.363 -10.734 2.383 1.00 88.31 159 LEU A CA 1
ATOM 1289 C C . LEU A 1 159 ? 5.881 -10.845 2.013 1.00 88.31 159 LEU A C 1
ATOM 1291 O O . LEU A 1 159 ? 5.028 -10.739 2.891 1.00 88.31 159 LEU A O 1
ATOM 1295 N N . SER A 1 160 ? 5.559 -11.101 0.745 1.00 87.38 160 SER A N 1
ATOM 1296 C CA . SER A 1 160 ? 4.173 -11.268 0.295 1.00 87.38 160 SER A CA 1
ATOM 1297 C C . SER A 1 160 ? 3.506 -12.514 0.882 1.00 87.38 160 SER A C 1
ATOM 1299 O O . SER A 1 160 ? 2.314 -12.470 1.188 1.00 87.38 160 SER A O 1
ATOM 1301 N N . VAL A 1 161 ? 4.246 -13.613 1.068 1.00 89.06 161 VAL A N 1
ATOM 1302 C CA . VAL A 1 161 ? 3.722 -14.835 1.702 1.00 89.06 161 VAL A CA 1
ATOM 1303 C C . VAL A 1 161 ? 3.432 -14.600 3.179 1.00 89.06 161 VAL A C 1
ATOM 1305 O O . VAL A 1 161 ? 2.361 -14.983 3.647 1.00 89.06 161 VAL A O 1
ATOM 1308 N N . ILE A 1 162 ? 4.332 -13.922 3.895 1.00 89.12 162 ILE A N 1
ATOM 1309 C CA . ILE A 1 162 ? 4.155 -13.614 5.320 1.00 89.12 162 ILE A CA 1
ATOM 1310 C C . ILE A 1 162 ? 3.041 -12.583 5.520 1.00 89.12 162 ILE A C 1
ATOM 1312 O O . ILE A 1 162 ? 2.068 -12.833 6.229 1.00 89.12 162 ILE A O 1
ATOM 1316 N N . LEU A 1 163 ? 3.151 -11.419 4.880 1.00 86.75 163 LEU A N 1
ATOM 1317 C CA . LEU A 1 163 ? 2.242 -10.291 5.099 1.00 86.75 163 LEU A CA 1
ATOM 1318 C C . LEU A 1 163 ? 0.878 -10.490 4.434 1.00 86.75 163 LEU A C 1
ATOM 1320 O O . LEU A 1 163 ? -0.107 -9.884 4.861 1.00 86.75 163 LEU A O 1
ATOM 1324 N N . GLY A 1 164 ? 0.791 -11.367 3.429 1.00 84.75 164 GLY A N 1
ATOM 1325 C CA . GLY A 1 164 ? -0.444 -11.655 2.708 1.00 84.75 164 GLY A CA 1
ATOM 1326 C C . GLY A 1 164 ? -1.593 -12.057 3.632 1.00 84.75 164 GLY A C 1
ATOM 1327 O O . GLY A 1 164 ? -2.724 -11.630 3.403 1.00 84.75 164 GLY A O 1
ATOM 1328 N N . GLY A 1 165 ? -1.313 -12.794 4.714 1.00 84.88 165 GLY A N 1
ATOM 1329 C CA . GLY A 1 165 ? -2.331 -13.235 5.673 1.00 84.88 165 GLY A CA 1
ATOM 1330 C C . GLY A 1 165 ? -2.974 -12.124 6.507 1.00 84.88 165 GLY A C 1
ATOM 1331 O O . GLY A 1 165 ? -4.088 -12.293 6.997 1.00 84.88 165 GLY A O 1
ATOM 1332 N N . LEU A 1 166 ? -2.321 -10.966 6.632 1.00 89.25 166 LEU A N 1
ATOM 1333 C CA . LEU A 1 166 ? -2.806 -9.858 7.461 1.00 89.25 166 LEU A CA 1
ATOM 1334 C C . LEU A 1 166 ? -3.949 -9.076 6.814 1.00 89.25 166 LEU A C 1
ATOM 1336 O O . LEU A 1 166 ? -4.721 -8.416 7.510 1.00 89.25 166 LEU A O 1
ATOM 1340 N N . GLY A 1 167 ? -4.086 -9.141 5.489 1.00 87.25 167 GLY A N 1
ATOM 1341 C CA . GLY A 1 167 ? -5.065 -8.324 4.775 1.00 87.25 167 GLY A CA 1
ATOM 1342 C C . GLY A 1 167 ? -6.510 -8.574 5.206 1.00 87.25 167 GLY A C 1
ATOM 1343 O O . GLY A 1 167 ? -7.298 -7.632 5.280 1.00 87.25 167 GLY A O 1
ATOM 1344 N N . THR A 1 168 ? -6.863 -9.810 5.572 1.00 89.88 168 THR A N 1
ATOM 1345 C CA . THR A 1 168 ? -8.244 -10.151 5.949 1.00 89.88 168 THR A CA 1
ATOM 1346 C C . THR A 1 168 ? -8.671 -9.491 7.256 1.00 89.88 168 THR A C 1
ATOM 1348 O O . THR A 1 168 ? -9.739 -8.881 7.293 1.00 89.88 168 THR A O 1
ATOM 1351 N N . VAL A 1 169 ? -7.834 -9.523 8.301 1.00 92.00 169 VAL A N 1
ATOM 1352 C CA . VAL A 1 169 ? -8.122 -8.821 9.566 1.00 92.00 169 VAL A CA 1
ATOM 1353 C C . VAL A 1 169 ? -8.110 -7.301 9.370 1.00 92.00 169 VAL A C 1
ATOM 1355 O O . VAL A 1 169 ? -8.962 -6.593 9.912 1.00 92.00 169 VAL A O 1
ATOM 1358 N N . MET A 1 170 ? -7.200 -6.798 8.528 1.00 88.06 170 MET A N 1
ATOM 1359 C CA . MET A 1 170 ? -7.051 -5.368 8.245 1.00 88.06 170 MET A CA 1
ATOM 1360 C C . MET A 1 170 ? -8.231 -4.777 7.471 1.00 88.06 170 MET A C 1
ATOM 1362 O O . MET A 1 170 ? -8.549 -3.605 7.655 1.00 88.06 170 MET A O 1
ATOM 1366 N N . ILE A 1 171 ? -8.908 -5.567 6.635 1.00 88.00 171 ILE A N 1
ATOM 1367 C CA . ILE A 1 171 ? -10.180 -5.168 6.021 1.00 88.00 171 ILE A CA 1
ATOM 1368 C C . ILE A 1 171 ? -11.325 -5.358 7.020 1.00 88.00 171 ILE A C 1
ATOM 1370 O O . ILE A 1 171 ? -12.149 -4.457 7.196 1.00 88.00 171 ILE A O 1
ATOM 1374 N N . ALA A 1 172 ? -11.381 -6.510 7.698 1.00 90.19 172 ALA A N 1
ATOM 1375 C CA . ALA A 1 172 ? -12.486 -6.861 8.586 1.00 90.19 172 ALA A CA 1
ATOM 1376 C C . ALA A 1 172 ? -12.684 -5.848 9.721 1.00 90.19 172 ALA A C 1
ATOM 1378 O O . ALA A 1 172 ? -13.831 -5.557 10.061 1.00 90.19 172 ALA A O 1
ATOM 1379 N N . ARG A 1 173 ? -11.609 -5.248 10.255 1.00 88.69 173 ARG A N 1
ATOM 1380 C CA . ARG A 1 173 ? -11.685 -4.239 11.330 1.00 88.69 173 ARG A CA 1
ATOM 1381 C C . ARG A 1 173 ? -12.587 -3.041 11.015 1.00 88.69 173 ARG A C 1
ATOM 1383 O O . ARG A 1 173 ? -13.157 -2.452 11.927 1.00 88.69 173 ARG A O 1
ATOM 1390 N N . TRP A 1 174 ? -12.734 -2.679 9.739 1.00 85.56 174 TRP A N 1
ATOM 1391 C CA . TRP A 1 174 ? -13.571 -1.550 9.321 1.00 85.56 174 TRP A CA 1
ATOM 1392 C C . TRP A 1 174 ? -15.056 -1.916 9.244 1.00 85.56 174 TRP A C 1
ATOM 1394 O O . TRP A 1 174 ? -15.926 -1.063 9.428 1.00 85.56 174 TRP A O 1
ATOM 1404 N N . TYR A 1 175 ? -15.358 -3.192 9.007 1.00 87.06 175 TYR A N 1
ATOM 1405 C CA . TYR A 1 175 ? -16.715 -3.672 8.746 1.00 87.06 175 TYR A CA 1
ATOM 1406 C C . TYR A 1 175 ? -17.295 -4.532 9.872 1.00 87.06 175 TYR A C 1
ATOM 1408 O O . TYR A 1 175 ? -18.503 -4.761 9.885 1.00 87.06 175 TYR A O 1
ATOM 1416 N N . TRP A 1 176 ? -16.477 -4.993 10.823 1.00 91.50 176 TRP A N 1
ATOM 1417 C CA . TRP A 1 176 ? -16.886 -5.901 11.889 1.00 91.50 176 TRP A CA 1
ATOM 1418 C C . TRP A 1 176 ? -16.424 -5.417 13.268 1.00 91.50 176 TRP A C 1
ATOM 1420 O O . TRP A 1 176 ? -15.255 -5.527 13.624 1.00 91.50 176 TRP A O 1
ATOM 1430 N N . TRP A 1 177 ? -17.375 -4.946 14.084 1.00 91.69 177 TRP A N 1
ATOM 1431 C CA . TRP A 1 177 ? -17.111 -4.363 15.411 1.00 91.69 177 TRP A CA 1
ATOM 1432 C C . TRP A 1 177 ? -16.387 -5.281 16.398 1.00 91.69 177 TRP A C 1
ATOM 1434 O O . TRP A 1 177 ? -15.851 -4.794 17.390 1.00 91.69 177 TRP A O 1
ATOM 1444 N N . ARG A 1 178 ? -16.427 -6.603 16.179 1.00 93.50 178 ARG A N 1
ATOM 1445 C CA . ARG A 1 178 ? -15.812 -7.562 17.100 1.00 93.50 178 ARG A CA 1
ATOM 1446 C C . ARG A 1 178 ? -14.291 -7.575 17.001 1.00 93.50 178 ARG A C 1
ATOM 1448 O O . ARG A 1 178 ? -13.657 -7.961 17.979 1.00 93.50 178 ARG A O 1
ATOM 1455 N N . VAL A 1 179 ? -13.723 -7.167 15.865 1.00 93.38 179 VAL A N 1
ATOM 1456 C CA . VAL A 1 179 ? -12.269 -7.143 15.669 1.00 93.38 179 VAL A CA 1
ATOM 1457 C C . VAL A 1 179 ? -11.636 -6.204 16.696 1.00 93.38 179 VAL A C 1
ATOM 1459 O O . VAL A 1 179 ? -12.058 -5.059 16.851 1.00 93.38 179 VAL A O 1
ATOM 1462 N N . ASN A 1 180 ? -10.640 -6.709 17.419 1.00 92.38 180 ASN A N 1
ATOM 1463 C CA . ASN A 1 180 ? -9.975 -6.010 18.517 1.00 92.38 180 ASN A CA 1
ATOM 1464 C C . ASN A 1 180 ? -8.448 -6.201 18.461 1.00 92.38 180 ASN A C 1
ATOM 1466 O O . ASN A 1 180 ? -7.932 -6.923 17.609 1.00 92.38 180 ASN A O 1
ATOM 1470 N N . ALA A 1 181 ? -7.724 -5.594 19.407 1.00 91.62 181 ALA A N 1
ATOM 1471 C CA . ALA A 1 181 ? -6.263 -5.674 19.468 1.00 91.62 181 ALA A CA 1
ATOM 1472 C C . ALA A 1 181 ? -5.733 -7.121 19.515 1.00 91.62 181 ALA A C 1
ATOM 1474 O O . ALA A 1 181 ? -4.767 -7.437 18.828 1.00 91.62 181 ALA A O 1
ATOM 1475 N N . TYR A 1 182 ? -6.388 -8.027 20.251 1.00 95.06 182 TYR A N 1
ATOM 1476 C CA . TYR A 1 182 ? -5.986 -9.439 20.306 1.00 95.06 182 TYR A CA 1
ATOM 1477 C C . TYR A 1 182 ? -6.155 -10.151 18.965 1.00 95.06 182 TYR A C 1
ATOM 1479 O O . TYR A 1 182 ? -5.352 -11.014 18.626 1.00 95.06 182 TYR A O 1
ATOM 1487 N N . SER A 1 183 ? -7.170 -9.769 18.190 1.00 95.12 183 SER A N 1
ATOM 1488 C CA . SER A 1 183 ? -7.402 -10.291 16.840 1.00 95.12 183 SER A CA 1
ATOM 1489 C C . SER A 1 183 ? -6.238 -9.918 15.915 1.00 95.12 183 SER A C 1
ATOM 1491 O O . SER A 1 183 ? -5.714 -10.767 15.200 1.00 95.12 183 SER A O 1
ATOM 1493 N N . GLU A 1 184 ? -5.791 -8.660 15.974 1.00 93.62 184 GLU A N 1
ATOM 1494 C CA . GLU A 1 184 ? -4.668 -8.156 15.173 1.00 93.62 184 GLU A CA 1
ATOM 1495 C C . GLU A 1 184 ? -3.326 -8.752 15.619 1.00 93.62 184 GLU A C 1
ATOM 1497 O O . GLU A 1 184 ? -2.545 -9.187 14.776 1.00 93.62 184 GLU A O 1
ATOM 1502 N N . ILE A 1 185 ? -3.080 -8.857 16.930 1.00 95.25 185 ILE A N 1
ATOM 1503 C CA . ILE A 1 185 ? -1.871 -9.497 17.477 1.00 95.25 185 ILE A CA 1
ATOM 1504 C C . ILE A 1 185 ? -1.819 -10.979 17.088 1.00 95.25 185 ILE A C 1
ATOM 1506 O O . ILE A 1 185 ? -0.772 -11.465 16.661 1.00 95.25 185 ILE A O 1
ATOM 1510 N N . ALA A 1 186 ? -2.943 -11.696 17.187 1.00 96.94 186 ALA A N 1
ATOM 1511 C CA . ALA A 1 186 ? -3.021 -13.094 16.776 1.00 96.94 186 ALA A CA 1
ATOM 1512 C C . ALA A 1 186 ? -2.778 -13.260 15.274 1.00 96.94 186 ALA A C 1
ATOM 1514 O O . ALA A 1 186 ? -2.064 -14.177 14.878 1.00 96.94 186 ALA A O 1
ATOM 1515 N N . ALA A 1 187 ? -3.318 -12.362 14.444 1.00 95.56 187 ALA A N 1
ATOM 1516 C CA . ALA A 1 187 ? -3.048 -12.362 13.012 1.00 95.56 187 ALA A CA 1
ATOM 1517 C C . ALA A 1 187 ? -1.562 -12.118 12.710 1.00 95.56 187 ALA A C 1
ATOM 1519 O O . ALA A 1 187 ? -1.001 -12.834 11.890 1.00 95.56 187 ALA A O 1
ATOM 1520 N N . LEU A 1 188 ? -0.917 -11.159 13.388 1.00 94.50 188 LEU A N 1
ATOM 1521 C CA . LEU A 1 188 ? 0.516 -10.865 13.247 1.00 94.50 188 LEU A CA 1
ATOM 1522 C C . LEU A 1 188 ? 1.389 -12.060 13.632 1.00 94.50 188 LEU A C 1
ATOM 1524 O O . LEU A 1 188 ? 2.250 -12.469 12.852 1.00 94.50 188 LEU A O 1
ATOM 1528 N N . ALA A 1 189 ? 1.134 -12.652 14.799 1.00 96.56 189 ALA A N 1
ATOM 1529 C CA . ALA A 1 189 ? 1.861 -13.829 15.257 1.00 96.56 189 ALA A CA 1
ATOM 1530 C C . ALA A 1 189 ? 1.649 -15.020 14.308 1.00 96.56 189 ALA A C 1
ATOM 1532 O O . ALA A 1 189 ? 2.615 -15.652 13.885 1.00 96.56 189 ALA A O 1
ATOM 1533 N N . ALA A 1 190 ? 0.400 -15.293 13.916 1.00 96.50 190 ALA A N 1
ATOM 1534 C CA . ALA A 1 190 ? 0.081 -16.371 12.988 1.00 96.50 190 ALA A CA 1
ATOM 1535 C C . ALA A 1 190 ? 0.708 -16.144 11.610 1.00 96.50 190 ALA A C 1
ATOM 1537 O O . ALA A 1 190 ? 1.257 -17.079 11.048 1.00 96.50 190 ALA A O 1
ATOM 1538 N N . ALA A 1 191 ? 0.674 -14.923 11.076 1.00 94.38 191 ALA A N 1
ATOM 1539 C CA . ALA A 1 191 ? 1.274 -14.591 9.788 1.00 94.38 191 ALA A CA 1
ATOM 1540 C C . ALA A 1 191 ? 2.785 -14.831 9.791 1.00 94.38 191 ALA A C 1
ATOM 1542 O O . ALA A 1 191 ? 3.311 -15.441 8.863 1.00 94.38 191 ALA A O 1
ATOM 1543 N N . PHE A 1 192 ? 3.468 -14.426 10.865 1.00 94.56 192 PHE A N 1
ATOM 1544 C CA . PHE A 1 192 ? 4.893 -14.684 11.027 1.00 94.56 192 PHE A CA 1
ATOM 1545 C C . PHE A 1 192 ? 5.197 -16.185 11.120 1.00 94.56 192 PHE A C 1
ATOM 1547 O O . PHE A 1 192 ? 6.035 -16.682 10.370 1.00 94.56 192 PHE A O 1
ATOM 1554 N N . VAL A 1 193 ? 4.506 -16.926 11.996 1.00 96.12 193 VAL A N 1
ATOM 1555 C CA . VAL A 1 193 ? 4.759 -18.365 12.180 1.00 96.12 193 VAL A CA 1
ATOM 1556 C C . VAL A 1 193 ? 4.375 -19.162 10.936 1.00 96.12 193 VAL A C 1
ATOM 1558 O O . VAL A 1 193 ? 5.202 -19.888 10.393 1.00 96.12 193 VAL A O 1
ATOM 1561 N N . VAL A 1 194 ? 3.139 -19.018 10.458 1.00 95.25 194 VAL A N 1
ATOM 1562 C CA . VAL A 1 194 ? 2.620 -19.769 9.309 1.00 95.25 194 VAL A CA 1
ATOM 1563 C C . VAL A 1 194 ? 3.384 -19.405 8.046 1.00 95.25 194 VAL A C 1
ATOM 1565 O O . VAL A 1 194 ? 3.767 -20.307 7.314 1.00 95.25 194 VAL A O 1
ATOM 1568 N N . GLY A 1 195 ? 3.659 -18.120 7.807 1.00 92.62 195 GLY A N 1
ATOM 1569 C CA . GLY A 1 195 ? 4.411 -17.686 6.634 1.00 92.62 195 GLY A CA 1
ATOM 1570 C C . GLY A 1 195 ? 5.814 -18.295 6.583 1.00 92.62 195 GLY A C 1
ATOM 1571 O O . GLY A 1 195 ? 6.196 -18.835 5.550 1.00 92.62 195 GLY A O 1
ATOM 1572 N N . ASN A 1 196 ? 6.547 -18.310 7.704 1.00 93.31 196 ASN A N 1
ATOM 1573 C CA . ASN A 1 196 ? 7.861 -18.962 7.757 1.00 93.31 196 ASN A CA 1
ATOM 1574 C C . ASN A 1 196 ? 7.766 -20.491 7.640 1.00 93.31 196 ASN A C 1
ATOM 1576 O O . ASN A 1 196 ? 8.588 -21.096 6.963 1.00 93.31 196 ASN A O 1
ATOM 1580 N N . VAL A 1 197 ? 6.760 -21.132 8.245 1.00 94.31 197 VAL A N 1
ATOM 1581 C CA . VAL A 1 197 ? 6.542 -22.580 8.073 1.00 94.31 197 VAL A CA 1
ATOM 1582 C C . VAL A 1 197 ? 6.255 -22.916 6.609 1.00 94.31 197 VAL A C 1
ATOM 1584 O O . VAL A 1 197 ? 6.837 -23.856 6.079 1.00 94.31 197 VAL A O 1
ATOM 1587 N N . VAL A 1 198 ? 5.401 -22.143 5.937 1.00 92.38 198 VAL A N 1
ATOM 1588 C CA . VAL A 1 198 ? 5.080 -22.295 4.509 1.00 92.38 198 VAL A CA 1
ATOM 1589 C C . VAL A 1 198 ? 6.336 -22.133 3.652 1.00 92.38 198 VAL A C 1
ATOM 1591 O O . VAL A 1 198 ? 6.580 -22.966 2.784 1.00 92.38 198 VAL A O 1
ATOM 1594 N N . GLU A 1 199 ? 7.160 -21.120 3.929 1.00 88.62 199 GLU A N 1
ATOM 1595 C CA . GLU A 1 199 ? 8.419 -20.883 3.211 1.00 88.62 199 GLU A CA 1
ATOM 1596 C C . GLU A 1 199 ? 9.459 -21.994 3.420 1.00 88.62 199 GLU A C 1
ATOM 1598 O O . GLU A 1 199 ? 10.158 -22.350 2.474 1.00 88.62 199 GLU A O 1
ATOM 1603 N N . LEU A 1 200 ? 9.537 -22.577 4.622 1.00 88.38 200 LEU A N 1
ATOM 1604 C CA . LEU A 1 200 ? 10.493 -23.643 4.950 1.00 88.38 200 LEU A CA 1
ATOM 1605 C C . LEU A 1 200 ? 10.049 -25.039 4.492 1.00 88.38 200 LEU A C 1
ATOM 1607 O O . LEU A 1 200 ? 10.892 -25.895 4.238 1.00 88.38 200 LEU A O 1
ATOM 1611 N N . THR A 1 201 ? 8.741 -25.305 4.446 1.00 88.56 201 THR A N 1
ATOM 1612 C CA . THR A 1 201 ? 8.205 -26.655 4.179 1.00 88.56 201 THR A CA 1
ATOM 1613 C C . THR A 1 201 ? 7.842 -26.883 2.723 1.00 88.56 201 THR A C 1
ATOM 1615 O O . THR A 1 201 ? 7.969 -28.005 2.232 1.00 88.56 201 THR A O 1
ATOM 1618 N N . LEU A 1 202 ? 7.379 -25.846 2.022 1.00 85.06 202 LEU A N 1
ATOM 1619 C CA . LEU A 1 202 ? 7.054 -25.960 0.609 1.00 85.06 202 LEU A CA 1
ATOM 1620 C C . LEU A 1 202 ? 8.303 -25.653 -0.229 1.00 85.06 202 LEU A C 1
ATOM 1622 O O . LEU A 1 202 ? 9.067 -24.748 0.109 1.00 85.06 202 LEU A O 1
ATOM 1626 N N . PRO A 1 203 ? 8.521 -26.363 -1.348 1.00 77.38 203 PRO A N 1
ATOM 1627 C CA . PRO A 1 203 ? 9.663 -26.117 -2.224 1.00 77.38 203 PRO A CA 1
ATOM 1628 C C . PRO A 1 203 ? 9.546 -24.738 -2.870 1.00 77.38 203 PRO A C 1
ATOM 1630 O O . PRO A 1 203 ? 8.484 -24.390 -3.395 1.00 77.38 203 PRO A O 1
ATOM 1633 N N . SER A 1 204 ? 10.597 -23.917 -2.757 1.00 66.88 204 SER A N 1
ATOM 1634 C CA . SER A 1 204 ? 10.657 -22.608 -3.419 1.00 66.88 204 SER A CA 1
ATOM 1635 C C . SER A 1 204 ? 10.730 -22.836 -4.921 1.00 66.88 204 SER A C 1
ATOM 1637 O O . SER A 1 204 ? 11.518 -23.656 -5.390 1.00 66.88 204 SER A O 1
ATOM 1639 N N . THR A 1 205 ? 9.858 -22.190 -5.685 1.00 63.88 205 THR A N 1
ATOM 1640 C CA . THR A 1 205 ? 9.835 -22.338 -7.142 1.00 63.88 205 THR A CA 1
ATOM 1641 C C . THR A 1 205 ? 9.503 -20.995 -7.765 1.00 63.88 205 THR A C 1
ATOM 1643 O O . THR A 1 205 ? 8.739 -20.205 -7.207 1.00 63.88 205 THR A O 1
ATOM 1646 N N . ASP A 1 206 ? 10.069 -20.737 -8.941 1.00 65.94 206 ASP A N 1
ATOM 1647 C CA . ASP A 1 206 ? 9.734 -19.557 -9.738 1.00 65.94 206 ASP A CA 1
ATOM 1648 C C . ASP A 1 206 ? 8.363 -19.635 -10.408 1.00 65.94 206 ASP A C 1
ATOM 1650 O O . ASP A 1 206 ? 7.899 -18.652 -10.986 1.00 65.94 206 ASP A O 1
ATOM 1654 N N . ASP A 1 207 ? 7.683 -20.769 -10.254 1.00 75.69 207 ASP A N 1
ATOM 1655 C CA . ASP A 1 207 ? 6.313 -20.970 -10.684 1.00 75.69 207 ASP A CA 1
ATOM 1656 C C . ASP A 1 207 ? 5.350 -20.032 -9.931 1.00 75.69 207 ASP A C 1
ATOM 1658 O O . ASP A 1 207 ? 5.210 -20.064 -8.700 1.00 75.69 207 ASP A O 1
ATOM 1662 N N . ALA A 1 208 ? 4.666 -19.187 -10.704 1.00 71.25 208 ALA A N 1
ATOM 1663 C CA . ALA A 1 208 ? 3.684 -18.232 -10.213 1.00 71.25 208 ALA A CA 1
ATOM 1664 C C . ALA A 1 208 ? 2.490 -18.914 -9.520 1.00 71.25 208 ALA A C 1
ATOM 1666 O O . ALA A 1 208 ? 1.920 -18.341 -8.583 1.00 71.25 208 ALA A O 1
ATOM 1667 N N . ASP A 1 209 ? 2.126 -20.128 -9.941 1.00 75.62 209 ASP A N 1
ATOM 1668 C CA . ASP A 1 209 ? 1.003 -20.863 -9.367 1.00 75.62 209 ASP A CA 1
ATOM 1669 C C . ASP A 1 209 ? 1.355 -21.381 -7.973 1.00 75.62 209 ASP A C 1
ATOM 1671 O O . ASP A 1 209 ? 0.579 -21.192 -7.028 1.00 75.62 209 ASP A O 1
ATOM 1675 N N . LEU A 1 210 ? 2.562 -21.927 -7.796 1.00 81.19 210 LEU A N 1
ATOM 1676 C CA . LEU A 1 210 ? 3.017 -22.402 -6.489 1.00 81.19 210 LEU A CA 1
ATOM 1677 C C . LEU A 1 210 ? 3.196 -21.246 -5.495 1.00 81.19 210 LEU A C 1
ATOM 1679 O O . LEU A 1 210 ? 2.795 -21.361 -4.333 1.00 81.19 210 LEU A O 1
ATOM 1683 N N . PHE A 1 211 ? 3.713 -20.100 -5.951 1.00 83.94 211 PHE A N 1
ATOM 1684 C CA . PHE A 1 211 ? 3.729 -18.876 -5.148 1.00 83.94 211 PHE A CA 1
ATOM 1685 C C . PHE A 1 211 ? 2.315 -18.461 -4.714 1.00 83.94 211 PHE A C 1
ATOM 1687 O O . PHE A 1 211 ? 2.075 -18.145 -3.546 1.00 83.94 211 PHE A O 1
ATOM 1694 N N . GLY A 1 212 ? 1.355 -18.494 -5.643 1.00 85.62 212 GLY A N 1
ATOM 1695 C CA . GLY A 1 212 ? -0.037 -18.181 -5.349 1.00 85.62 212 GLY A CA 1
ATOM 1696 C C . GLY A 1 212 ? -0.624 -19.089 -4.266 1.00 85.62 212 GLY A C 1
ATOM 1697 O O . GLY A 1 212 ? -1.288 -18.600 -3.348 1.00 85.62 212 GLY A O 1
ATOM 1698 N N . VAL A 1 213 ? -0.343 -20.392 -4.338 1.00 87.56 213 VAL A N 1
ATOM 1699 C CA . VAL A 1 213 ? -0.785 -21.381 -3.345 1.00 87.56 213 VAL A CA 1
ATOM 1700 C C . VAL A 1 213 ? -0.212 -21.077 -1.958 1.00 87.56 213 VAL A C 1
ATOM 1702 O O . VAL A 1 213 ? -0.970 -21.087 -0.989 1.00 87.56 213 VAL A O 1
ATOM 1705 N N . ARG A 1 214 ? 1.076 -20.724 -1.844 1.00 88.88 214 ARG A N 1
ATOM 1706 C CA . ARG A 1 214 ? 1.703 -20.344 -0.561 1.00 88.88 214 ARG A CA 1
ATOM 1707 C C . ARG A 1 214 ? 0.982 -19.183 0.112 1.00 88.88 214 ARG A C 1
ATOM 1709 O O . ARG A 1 214 ? 0.600 -19.280 1.277 1.00 88.88 214 ARG A O 1
ATOM 1716 N N . VAL A 1 215 ? 0.744 -18.108 -0.642 1.00 89.69 215 VAL A N 1
ATOM 1717 C CA . VAL A 1 215 ? 0.017 -16.934 -0.140 1.00 89.69 215 VAL A CA 1
ATOM 1718 C C . VAL A 1 215 ? -1.388 -17.338 0.312 1.00 89.69 215 VAL A C 1
ATOM 1720 O O . VAL A 1 215 ? -1.816 -16.943 1.393 1.00 89.69 215 VAL A O 1
ATOM 1723 N N . LEU A 1 216 ? -2.104 -18.148 -0.476 1.00 90.19 216 LEU A N 1
ATOM 1724 C CA . LEU A 1 216 ? -3.454 -18.604 -0.129 1.00 90.19 216 LEU A CA 1
ATOM 1725 C C . LEU A 1 216 ? -3.485 -19.440 1.156 1.00 90.19 216 LEU A C 1
ATOM 1727 O O . LEU A 1 216 ? -4.372 -19.226 1.982 1.00 90.19 216 LEU A O 1
ATOM 1731 N N . ILE A 1 217 ? -2.529 -20.353 1.345 1.00 91.75 217 ILE A N 1
ATOM 1732 C CA . ILE A 1 217 ? -2.422 -21.159 2.569 1.00 91.75 217 ILE A CA 1
ATOM 1733 C C . ILE A 1 217 ? -2.244 -20.240 3.777 1.00 91.75 217 ILE A C 1
ATOM 1735 O O . ILE A 1 217 ? -3.035 -20.323 4.721 1.00 91.75 217 ILE A O 1
ATOM 1739 N N . THR A 1 218 ? -1.272 -19.319 3.729 1.00 92.56 218 THR A N 1
ATOM 1740 C CA . THR A 1 218 ? -1.047 -18.371 4.829 1.00 92.56 218 THR A CA 1
ATOM 1741 C C . THR A 1 218 ? -2.304 -17.560 5.113 1.00 92.56 218 THR A C 1
ATOM 1743 O O . THR A 1 218 ? -2.722 -17.436 6.260 1.00 92.56 218 THR A O 1
ATOM 1746 N N . VAL A 1 219 ? -2.970 -17.066 4.072 1.00 92.31 219 VAL A N 1
ATOM 1747 C CA . VAL A 1 219 ? -4.209 -16.294 4.192 1.00 92.31 219 VAL A CA 1
ATOM 1748 C C . VAL A 1 219 ? -5.315 -17.069 4.886 1.00 92.31 219 VAL A C 1
ATOM 1750 O O . VAL A 1 219 ? -5.929 -16.543 5.815 1.00 92.31 219 VAL A O 1
ATOM 1753 N N . VAL A 1 220 ? -5.586 -18.300 4.457 1.00 94.50 220 VAL A N 1
ATOM 1754 C CA . VAL A 1 220 ? -6.666 -19.112 5.025 1.00 94.50 220 VAL A CA 1
ATOM 1755 C C . VAL A 1 220 ? -6.377 -19.422 6.490 1.00 94.50 220 VAL A C 1
ATOM 1757 O O . VAL A 1 220 ? -7.230 -19.177 7.343 1.00 94.50 220 VAL A O 1
ATOM 1760 N N . VAL A 1 221 ? -5.166 -19.889 6.801 1.00 96.25 221 VAL A N 1
ATOM 1761 C CA . VAL A 1 221 ? -4.795 -20.278 8.167 1.00 96.25 221 VAL A CA 1
ATOM 1762 C C . VAL A 1 221 ? -4.790 -19.068 9.101 1.00 96.25 221 VAL A C 1
ATOM 1764 O O . VAL A 1 221 ? -5.422 -19.115 10.155 1.00 96.25 221 VAL A O 1
ATOM 1767 N N . VAL A 1 222 ? -4.160 -17.957 8.704 1.00 95.81 222 VAL A N 1
ATOM 1768 C CA . VAL A 1 222 ? -4.153 -16.718 9.501 1.00 95.81 222 VAL A CA 1
ATOM 1769 C C . VAL A 1 222 ? -5.574 -16.212 9.719 1.00 95.81 222 VAL A C 1
ATOM 1771 O O . VAL A 1 222 ? -5.907 -15.798 10.830 1.00 95.81 222 VAL A O 1
ATOM 1774 N N . THR A 1 223 ? -6.434 -16.307 8.697 1.00 95.62 223 THR A N 1
ATOM 1775 C CA . THR A 1 223 ? -7.842 -15.909 8.809 1.00 95.62 223 THR A CA 1
ATOM 1776 C C . THR A 1 223 ? -8.590 -16.726 9.847 1.00 95.62 223 THR A C 1
ATOM 1778 O O . THR A 1 223 ? -9.275 -16.160 10.696 1.00 95.62 223 THR A O 1
ATOM 1781 N N . ILE A 1 224 ? -8.420 -18.047 9.831 1.00 97.69 224 ILE A N 1
ATOM 1782 C CA . ILE A 1 224 ? -9.022 -18.930 10.832 1.00 97.69 224 ILE A CA 1
ATOM 1783 C C . ILE A 1 224 ? -8.536 -18.547 12.235 1.00 97.69 224 ILE A C 1
ATOM 1785 O O . ILE A 1 224 ? -9.359 -18.377 13.135 1.00 97.69 224 ILE A O 1
ATOM 1789 N N . VAL A 1 225 ? -7.225 -18.349 12.418 1.00 97.88 225 VAL A N 1
ATOM 1790 C CA . VAL A 1 225 ? -6.646 -18.026 13.730 1.00 97.88 225 VAL A CA 1
ATOM 1791 C C . VAL A 1 225 ? -7.216 -16.724 14.289 1.00 97.88 225 VAL A C 1
ATOM 1793 O O . VAL A 1 225 ? -7.724 -16.715 15.414 1.00 97.88 225 VAL A O 1
ATOM 1796 N N . TRP A 1 226 ? -7.189 -15.627 13.524 1.00 96.94 226 TRP A N 1
ATOM 1797 C CA . TRP A 1 226 ? -7.664 -14.348 14.053 1.00 96.94 226 TRP A CA 1
ATOM 1798 C C . TRP A 1 226 ? -9.183 -14.333 14.252 1.00 96.94 226 TRP A C 1
ATOM 1800 O O . TRP A 1 226 ? -9.651 -13.727 15.216 1.00 96.94 226 TRP A O 1
ATOM 1810 N N . VAL A 1 227 ? -9.962 -15.037 13.418 1.00 97.19 227 VAL A N 1
ATOM 1811 C CA . VAL A 1 227 ? -11.417 -15.177 13.605 1.00 97.19 227 VAL A CA 1
ATOM 1812 C C . VAL A 1 227 ? -11.725 -15.936 14.893 1.00 97.19 227 VAL A C 1
ATOM 1814 O O . VAL A 1 227 ? -12.551 -15.476 15.682 1.00 97.19 227 VAL A O 1
ATOM 1817 N N . VA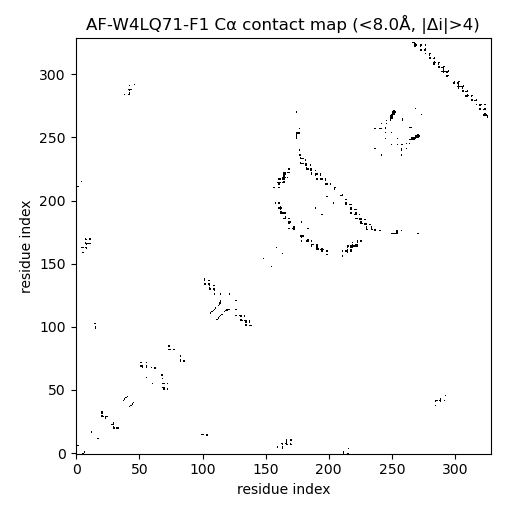L A 1 228 ? -11.039 -17.053 15.154 1.00 97.50 228 VAL A N 1
ATOM 1818 C CA . VAL A 1 228 ? -11.200 -17.814 16.403 1.00 97.50 228 VAL A CA 1
ATOM 1819 C C . VAL A 1 228 ? -10.873 -16.931 17.608 1.00 97.50 228 VAL A C 1
ATOM 1821 O O . VAL A 1 228 ? -11.686 -16.823 18.527 1.00 97.50 228 VAL A O 1
ATOM 1824 N N . VAL A 1 229 ? -9.746 -16.214 17.580 1.00 97.31 229 VAL A N 1
ATOM 1825 C CA . VAL A 1 229 ? -9.370 -15.289 18.663 1.00 97.31 229 VAL A CA 1
ATOM 1826 C C . VAL A 1 229 ? -10.393 -14.160 18.825 1.00 97.31 229 VAL A C 1
ATOM 1828 O O . VAL A 1 229 ? -10.755 -13.823 19.954 1.00 97.31 229 VAL A O 1
ATOM 1831 N N . THR A 1 230 ? -10.926 -13.618 17.728 1.00 96.62 230 THR A N 1
ATOM 1832 C CA . THR A 1 230 ? -11.977 -12.587 17.758 1.00 96.62 230 THR A CA 1
ATOM 1833 C C . THR A 1 230 ? -13.221 -13.091 18.484 1.00 96.62 230 THR A C 1
ATOM 1835 O O . THR A 1 230 ? -13.749 -12.407 19.360 1.00 96.62 230 THR A O 1
ATOM 1838 N N . LEU A 1 231 ? -13.684 -14.300 18.153 1.00 95.12 231 LEU A N 1
ATOM 1839 C CA . LEU A 1 231 ? -14.879 -14.896 18.755 1.00 95.12 231 LEU A CA 1
ATOM 1840 C C . LEU A 1 231 ? -14.684 -15.233 20.240 1.00 95.12 231 LEU A C 1
ATOM 1842 O O . LEU A 1 231 ? -15.633 -15.133 21.017 1.00 95.12 231 LEU A O 1
ATOM 1846 N N . LEU A 1 232 ? -13.464 -15.591 20.649 1.00 95.75 232 LEU A N 1
ATOM 1847 C CA . LEU A 1 232 ? -13.144 -15.894 22.046 1.00 95.75 232 LEU A CA 1
ATOM 1848 C C . LEU A 1 232 ? -13.002 -14.633 22.912 1.00 95.75 232 LEU A C 1
ATOM 1850 O O . LEU A 1 232 ? -13.407 -14.641 24.076 1.00 95.75 232 LEU A O 1
ATOM 1854 N N . THR A 1 233 ? -12.451 -13.553 22.352 1.00 93.12 233 THR A N 1
ATOM 1855 C CA . THR A 1 233 ? -12.107 -12.331 23.101 1.00 93.12 233 THR A CA 1
ATOM 1856 C C . THR A 1 233 ? -13.190 -11.251 23.055 1.00 93.12 233 THR A C 1
ATOM 1858 O O . THR A 1 233 ? -13.319 -10.478 24.001 1.00 93.12 233 THR A O 1
ATOM 1861 N N . SER A 1 234 ? -13.997 -11.187 21.992 1.00 87.25 234 SER A N 1
ATOM 1862 C CA . SER A 1 234 ? -14.937 -10.086 21.747 1.00 87.25 234 SER A CA 1
ATOM 1863 C C . SER A 1 234 ? -16.392 -10.501 21.972 1.00 87.25 234 SER A C 1
ATOM 1865 O O . SER A 1 234 ? -17.166 -10.731 21.036 1.00 87.25 234 SER A O 1
ATOM 1867 N N . LYS A 1 235 ? -16.764 -10.631 23.252 1.00 81.25 235 LYS A N 1
ATOM 1868 C CA . LYS A 1 235 ? -18.104 -11.091 23.656 1.00 81.25 235 LYS A CA 1
ATOM 1869 C C . LYS A 1 235 ? -19.133 -9.961 23.710 1.00 81.25 235 LYS A C 1
ATOM 1871 O O . LYS A 1 235 ? -20.256 -10.149 23.244 1.00 81.25 235 LYS A O 1
ATOM 1876 N N . THR A 1 236 ? -18.761 -8.792 24.231 1.00 82.62 236 THR A N 1
ATOM 1877 C CA . THR A 1 236 ? -19.667 -7.649 24.414 1.00 82.62 236 THR A CA 1
ATOM 1878 C C . THR A 1 236 ? -19.065 -6.347 23.880 1.00 82.62 236 THR A C 1
ATOM 1880 O O . THR A 1 236 ? -17.850 -6.155 23.953 1.00 82.62 236 THR A O 1
ATOM 1883 N N . PRO A 1 237 ? -19.890 -5.435 23.334 1.00 84.56 237 PRO A N 1
ATOM 1884 C CA . PRO A 1 237 ? -19.420 -4.122 22.910 1.00 84.56 237 PRO A CA 1
ATOM 1885 C C . PRO A 1 237 ? -18.893 -3.293 24.079 1.00 84.56 237 PRO A C 1
ATOM 1887 O O . PRO A 1 237 ? -19.612 -3.051 25.047 1.00 84.56 237 PRO A O 1
ATOM 1890 N N . GLY A 1 238 ? -17.656 -2.814 23.970 1.00 85.25 238 GLY A N 1
ATOM 1891 C CA . GLY A 1 238 ? -17.102 -1.858 24.925 1.00 85.25 238 GLY A CA 1
ATOM 1892 C C . GLY A 1 238 ? -17.586 -0.429 24.663 1.00 85.25 238 GLY A C 1
ATOM 1893 O O . GLY A 1 238 ? -18.000 -0.084 23.553 1.00 85.25 238 GLY A O 1
ATOM 1894 N N . HIS A 1 239 ? -17.443 0.445 25.664 1.00 86.69 239 HIS A N 1
ATOM 1895 C CA . HIS A 1 239 ? -17.745 1.878 25.532 1.00 86.69 239 HIS A CA 1
ATOM 1896 C C . HIS A 1 239 ? -16.968 2.535 24.375 1.00 86.69 239 HIS A C 1
ATOM 1898 O O . HIS A 1 239 ? -17.518 3.331 23.618 1.00 86.69 239 HIS A O 1
ATOM 1904 N N . GLN A 1 240 ? -15.699 2.155 24.182 1.00 88.31 240 GLN A N 1
ATOM 1905 C CA . GLN A 1 240 ? -14.864 2.657 23.084 1.00 88.31 240 GLN A CA 1
ATOM 1906 C C . GLN A 1 240 ? -15.409 2.269 21.701 1.00 88.31 240 GLN A C 1
ATOM 1908 O O . GLN A 1 240 ? -15.382 3.087 20.786 1.00 88.31 240 GLN A O 1
ATOM 1913 N N . THR A 1 241 ? -15.954 1.057 21.549 1.00 88.94 241 THR A N 1
ATOM 1914 C CA . THR A 1 241 ? -16.565 0.589 20.294 1.00 88.94 241 THR A CA 1
ATOM 1915 C C . THR A 1 241 ? -17.800 1.412 19.942 1.00 88.94 241 THR A C 1
ATOM 1917 O O . THR A 1 241 ? -17.982 1.794 18.786 1.00 88.94 241 THR A O 1
ATOM 1920 N N . ILE A 1 242 ? -18.629 1.723 20.943 1.00 89.19 242 ILE A N 1
ATOM 1921 C CA . ILE A 1 242 ? -19.809 2.575 20.768 1.00 89.19 242 ILE A CA 1
ATOM 1922 C C . ILE A 1 242 ? -19.371 3.997 20.405 1.00 89.19 242 ILE A C 1
ATOM 1924 O O . ILE A 1 242 ? -19.861 4.544 19.424 1.00 89.19 242 ILE A O 1
ATOM 1928 N N . ALA A 1 243 ? -18.399 4.573 21.121 1.00 89.75 243 ALA A N 1
ATOM 1929 C CA . ALA A 1 243 ? -17.874 5.907 20.825 1.00 89.75 243 ALA A CA 1
ATOM 1930 C C . ALA A 1 243 ? -17.283 6.006 19.404 1.00 89.75 243 ALA A C 1
ATOM 1932 O O . ALA A 1 243 ? -17.556 6.966 18.678 1.00 89.75 243 ALA A O 1
ATOM 1933 N N . PHE A 1 244 ? -16.526 4.990 18.979 1.00 89.25 244 PHE A N 1
ATOM 1934 C CA . PHE A 1 244 ? -15.993 4.878 17.622 1.00 89.25 244 PHE A CA 1
ATOM 1935 C C . PHE A 1 244 ? -17.116 4.837 16.577 1.00 89.25 244 PHE A C 1
ATOM 1937 O O . PHE A 1 244 ? -17.098 5.612 15.616 1.00 89.25 244 PHE A O 1
ATOM 1944 N N . TYR A 1 245 ? -18.128 3.992 16.795 1.00 89.38 245 TYR A N 1
ATOM 1945 C CA . TYR A 1 245 ? -19.283 3.896 15.907 1.00 89.38 245 TYR A CA 1
ATOM 1946 C C . TYR A 1 245 ? -20.066 5.208 15.831 1.00 89.38 245 TYR A C 1
ATOM 1948 O O . TYR A 1 245 ? -20.378 5.661 14.736 1.00 89.38 245 TYR A O 1
ATOM 1956 N N . THR A 1 246 ? -20.336 5.862 16.961 1.00 88.38 246 THR A N 1
ATOM 1957 C CA . THR A 1 246 ? -21.074 7.131 17.007 1.00 88.38 246 THR A CA 1
ATOM 1958 C C . THR A 1 246 ? -20.350 8.241 16.244 1.00 88.38 246 THR A C 1
ATOM 1960 O O . THR A 1 246 ? -20.994 9.045 15.573 1.00 88.38 246 THR A O 1
ATOM 1963 N N . LYS A 1 247 ? -19.009 8.262 16.277 1.00 87.62 247 LYS A N 1
ATOM 1964 C CA . LYS A 1 247 ? -18.200 9.238 15.530 1.00 87.62 247 LYS A CA 1
ATOM 1965 C C . LYS A 1 247 ? -18.174 8.960 14.025 1.00 87.62 247 LYS A C 1
ATOM 1967 O O . LYS A 1 247 ? -18.209 9.892 13.216 1.00 87.62 247 LYS A O 1
ATOM 1972 N N . LEU A 1 248 ? -18.065 7.696 13.621 1.00 84.50 248 LEU A N 1
ATOM 1973 C CA . LEU A 1 248 ? -17.875 7.334 12.211 1.00 84.50 248 LEU A CA 1
ATOM 1974 C C . LEU A 1 248 ? -19.184 7.018 11.475 1.00 84.50 248 LEU A C 1
ATOM 1976 O O . LEU A 1 248 ? -19.263 7.230 10.266 1.00 84.50 248 LEU A O 1
ATOM 1980 N N . ARG A 1 249 ? -20.226 6.595 12.198 1.00 85.44 249 ARG A N 1
ATOM 1981 C CA . ARG A 1 249 ? -21.558 6.223 11.689 1.00 85.44 249 ARG A CA 1
ATOM 1982 C C . ARG A 1 249 ? -21.438 5.305 10.468 1.00 85.44 249 ARG A C 1
ATOM 1984 O O . ARG A 1 249 ? -21.987 5.576 9.395 1.00 85.44 249 ARG A O 1
ATOM 1991 N N . ILE A 1 250 ? -20.641 4.250 10.650 1.00 83.00 250 ILE A N 1
ATOM 1992 C CA . ILE A 1 250 ? -20.248 3.302 9.603 1.00 83.00 250 ILE A CA 1
ATOM 1993 C C . ILE A 1 250 ? -21.457 2.440 9.214 1.00 83.00 250 ILE A C 1
ATOM 1995 O O . ILE A 1 250 ? -22.203 1.968 10.073 1.00 83.00 250 ILE A O 1
ATOM 1999 N N . GLY A 1 251 ? -21.676 2.247 7.918 1.00 80.69 251 GLY A N 1
ATOM 2000 C CA . GLY A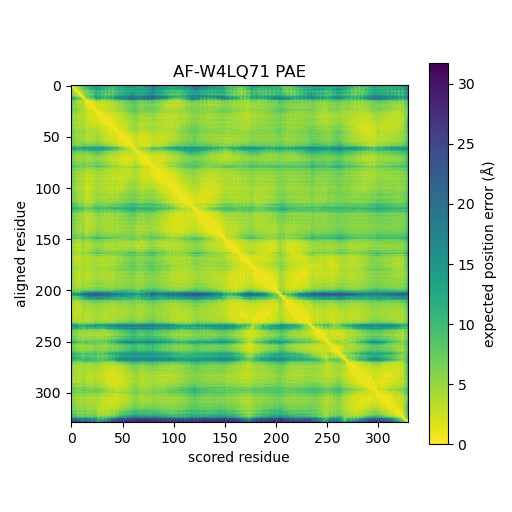 1 251 ? -22.699 1.361 7.384 1.00 80.69 251 GLY A CA 1
ATOM 2001 C C . GLY A 1 251 ? -22.300 -0.116 7.447 1.00 80.69 251 GLY A C 1
ATOM 2002 O O . GLY A 1 251 ? -21.169 -0.486 7.753 1.00 80.69 251 GLY A O 1
ATOM 2003 N N . GLY A 1 252 ? -23.250 -0.993 7.121 1.00 82.06 252 GLY A N 1
ATOM 2004 C CA . GLY A 1 252 ? -23.004 -2.431 6.985 1.00 82.06 252 GLY A CA 1
ATOM 2005 C C . GLY A 1 252 ? -23.564 -3.294 8.114 1.00 82.06 252 GLY A C 1
ATOM 2006 O O . GLY A 1 252 ? -23.939 -2.831 9.190 1.00 82.06 252 GLY A O 1
ATOM 2007 N N . THR A 1 253 ? -23.659 -4.591 7.826 1.00 84.62 253 THR A N 1
ATOM 2008 C CA . THR A 1 253 ? -24.306 -5.592 8.686 1.00 84.62 253 THR A CA 1
ATOM 2009 C C . THR A 1 253 ? -23.502 -5.906 9.935 1.00 84.62 253 THR A C 1
ATOM 2011 O O . THR A 1 253 ? -24.098 -6.172 10.976 1.00 84.62 253 THR A O 1
ATOM 2014 N N . GLY A 1 254 ? -22.169 -5.834 9.861 1.00 87.56 254 GLY A N 1
ATOM 2015 C CA . GLY A 1 254 ? -21.320 -6.076 11.019 1.00 87.56 254 GLY A CA 1
ATOM 2016 C C . GLY A 1 254 ? -21.657 -5.121 12.157 1.00 87.56 254 GLY A C 1
ATOM 2017 O O . GLY A 1 254 ? -21.830 -5.576 13.275 1.00 87.56 254 GLY A O 1
ATOM 2018 N N . TRP A 1 255 ? -21.906 -3.841 11.888 1.00 89.69 255 TRP A N 1
ATOM 2019 C CA . TRP A 1 255 ? -22.226 -2.839 12.911 1.00 89.69 255 TRP A CA 1
ATOM 2020 C C . TRP A 1 255 ? -23.675 -2.861 13.434 1.00 89.69 255 TRP A C 1
ATOM 2022 O O . TRP A 1 255 ? -24.023 -2.038 14.281 1.00 89.69 255 TRP A O 1
ATOM 2032 N N . LYS A 1 256 ? -24.525 -3.799 12.986 1.00 88.62 256 LYS A N 1
ATOM 2033 C CA . LYS A 1 256 ? -25.959 -3.850 13.339 1.00 88.62 256 LYS A CA 1
ATOM 2034 C C . LYS A 1 256 ? -26.207 -3.840 14.852 1.00 88.62 256 LYS A C 1
ATOM 2036 O O . LYS A 1 256 ? -27.028 -3.060 15.318 1.00 88.62 256 LYS A O 1
ATOM 2041 N N . THR A 1 257 ? -25.466 -4.648 15.610 1.00 88.50 257 THR A N 1
ATOM 2042 C CA . THR A 1 257 ? -25.602 -4.723 17.074 1.00 88.50 257 THR A CA 1
ATOM 2043 C C . THR A 1 257 ? -25.301 -3.381 17.743 1.00 88.50 257 THR A C 1
ATOM 2045 O O . THR A 1 257 ? -26.029 -2.951 18.628 1.00 88.50 257 THR A O 1
ATOM 2048 N N . ILE A 1 258 ? -24.255 -2.678 17.296 1.00 89.94 258 ILE A N 1
ATOM 2049 C CA . ILE A 1 258 ? -23.876 -1.372 17.858 1.00 89.94 258 ILE A CA 1
ATOM 2050 C C . ILE A 1 258 ? -24.881 -0.292 17.461 1.00 89.94 258 ILE A C 1
ATOM 2052 O O . ILE A 1 258 ? -25.202 0.582 18.261 1.00 89.94 258 ILE A O 1
ATOM 2056 N N . ARG A 1 259 ? -25.417 -0.370 16.240 1.00 89.56 259 ARG A N 1
ATOM 2057 C CA . ARG A 1 259 ? -26.484 0.514 15.765 1.00 89.56 259 ARG A CA 1
ATOM 2058 C C . ARG A 1 259 ? -27.736 0.405 16.636 1.00 89.56 259 ARG A C 1
ATOM 2060 O O . ARG A 1 259 ? -28.300 1.423 17.012 1.00 89.56 259 ARG A O 1
ATOM 2067 N N . GLU A 1 260 ? -28.149 -0.817 16.965 1.00 88.81 260 GLU A N 1
ATOM 2068 C CA . GLU A 1 260 ? -29.310 -1.075 17.827 1.00 88.81 260 GLU A CA 1
ATOM 2069 C C . GLU A 1 260 ? -29.075 -0.592 19.264 1.00 88.81 260 GLU A C 1
ATOM 2071 O O . GLU A 1 260 ? -29.976 -0.015 19.861 1.00 88.81 260 GLU A O 1
ATOM 2076 N N . LEU A 1 261 ? -27.854 -0.745 19.786 1.00 87.75 261 LEU A N 1
ATOM 2077 C CA . LEU A 1 261 ? -27.490 -0.275 21.127 1.00 87.75 261 LEU A CA 1
ATOM 2078 C C . LEU A 1 261 ? -27.337 1.249 21.231 1.00 87.75 261 LEU A C 1
ATOM 2080 O O . LEU A 1 261 ? -27.672 1.830 22.256 1.00 87.75 261 LEU A O 1
ATOM 2084 N N . SER A 1 262 ? -26.796 1.898 20.199 1.00 88.69 262 SER A N 1
ATOM 2085 C CA . SER A 1 262 ? -26.537 3.346 20.203 1.00 88.69 262 SER A CA 1
ATOM 2086 C C . SER A 1 262 ? -27.729 4.181 19.736 1.00 88.69 262 SER A C 1
ATOM 2088 O O . SER A 1 262 ? -27.782 5.373 20.022 1.00 88.69 262 SER A O 1
ATOM 2090 N N . GLY A 1 263 ? -28.652 3.596 18.964 1.00 86.88 263 GLY A N 1
ATOM 2091 C CA . GLY A 1 263 ? -29.742 4.321 18.303 1.00 86.88 263 GLY A CA 1
ATOM 2092 C C . GLY A 1 263 ? -29.287 5.243 17.161 1.00 86.88 263 GLY A C 1
ATOM 2093 O O . GLY A 1 263 ? -30.109 5.924 16.549 1.00 86.88 263 GLY A O 1
ATOM 2094 N N . VAL A 1 264 ? -27.988 5.275 16.840 1.00 87.31 264 VAL A N 1
ATOM 2095 C CA . VAL A 1 264 ? -27.412 6.178 15.837 1.00 87.31 264 VAL A CA 1
ATOM 2096 C C . VAL A 1 264 ? -27.439 5.517 14.461 1.00 87.31 264 VAL A C 1
ATOM 2098 O O . VAL A 1 264 ? -26.847 4.463 14.258 1.00 87.31 264 VAL A O 1
ATOM 2101 N N . GLN A 1 265 ? -28.090 6.149 13.483 1.00 85.56 265 GLN A N 1
ATOM 2102 C CA . GLN A 1 265 ? -28.154 5.618 12.114 1.00 85.56 265 GLN A CA 1
ATOM 2103 C C . GLN A 1 265 ? -26.837 5.822 11.348 1.00 85.56 265 GLN A C 1
ATOM 2105 O O . GLN A 1 265 ? -26.163 6.828 11.578 1.00 85.56 265 GLN A O 1
ATOM 2110 N N . PRO A 1 266 ? -26.464 4.936 10.412 1.00 83.44 266 PRO A N 1
ATOM 2111 C CA . PRO A 1 266 ? -25.285 5.139 9.578 1.00 83.44 266 PRO A CA 1
ATOM 2112 C C . PRO A 1 266 ? -25.460 6.340 8.634 1.00 83.44 266 PRO A C 1
ATOM 2114 O O . PRO A 1 266 ? -26.566 6.625 8.184 1.00 83.44 266 PRO A O 1
ATOM 2117 N N . ILE A 1 267 ? -24.357 7.034 8.351 1.00 79.50 267 ILE A N 1
ATOM 2118 C CA . ILE A 1 267 ? -24.274 8.105 7.334 1.00 79.50 267 ILE A CA 1
ATOM 2119 C C . ILE A 1 267 ? -23.601 7.581 6.059 1.00 79.50 267 ILE A C 1
ATOM 2121 O O . ILE A 1 267 ? -23.859 8.057 4.959 1.00 79.50 267 ILE A O 1
ATOM 2125 N N . THR A 1 268 ? -22.709 6.605 6.209 1.00 74.81 268 THR A N 1
ATOM 2126 C CA . THR A 1 268 ? -21.972 6.012 5.089 1.00 74.81 268 THR A CA 1
ATOM 2127 C C . THR A 1 268 ? -22.808 4.957 4.368 1.00 74.81 268 THR A C 1
ATOM 2129 O O . THR A 1 268 ? -23.744 4.387 4.940 1.00 74.81 268 THR A O 1
ATOM 2132 N N . GLY A 1 269 ? -22.449 4.697 3.108 1.00 73.75 269 GLY A N 1
ATOM 2133 C CA . GLY A 1 269 ? -23.073 3.662 2.286 1.00 73.75 269 GLY A CA 1
ATOM 2134 C C . GLY A 1 269 ? -23.022 2.266 2.920 1.00 73.75 269 GLY A C 1
ATOM 2135 O O . GLY A 1 269 ? -22.307 1.995 3.889 1.00 73.75 269 GLY A O 1
ATOM 2136 N N . THR A 1 270 ? -23.809 1.345 2.371 1.00 79.50 270 THR A N 1
ATOM 2137 C CA . THR A 1 270 ? -23.820 -0.041 2.845 1.00 79.50 270 THR A CA 1
ATOM 2138 C C . THR A 1 270 ? -22.538 -0.773 2.444 1.00 79.50 270 THR A C 1
ATOM 2140 O O . THR A 1 270 ? -21.845 -0.385 1.507 1.00 79.50 270 THR A O 1
ATOM 2143 N N . PHE A 1 271 ? -22.253 -1.908 3.092 1.00 81.44 271 PHE A N 1
ATOM 2144 C CA . PHE A 1 271 ? -21.166 -2.800 2.663 1.00 81.44 271 PHE A CA 1
ATOM 2145 C C . PHE A 1 271 ? -21.272 -3.171 1.173 1.00 81.44 271 PHE A C 1
ATOM 2147 O O . PHE A 1 271 ? -20.267 -3.233 0.472 1.00 81.44 271 PHE A O 1
ATOM 2154 N N . LYS A 1 272 ? -22.501 -3.355 0.669 1.00 84.81 272 LYS A N 1
ATOM 2155 C CA . LYS A 1 272 ? -22.761 -3.628 -0.747 1.00 84.81 272 LYS A CA 1
ATOM 2156 C C . LYS A 1 272 ? -22.302 -2.471 -1.638 1.00 84.81 272 LYS A C 1
ATOM 2158 O O . LYS A 1 272 ? -21.686 -2.728 -2.667 1.00 84.81 272 LYS A O 1
ATOM 2163 N N . ASP A 1 273 ? -22.563 -1.228 -1.239 1.00 84.44 273 ASP A N 1
ATOM 2164 C CA . ASP A 1 273 ? -22.130 -0.048 -1.994 1.00 84.44 273 ASP A CA 1
ATOM 2165 C C . ASP A 1 273 ? -20.600 0.042 -2.047 1.00 84.44 273 ASP A C 1
ATOM 2167 O O . ASP A 1 273 ? -20.049 0.281 -3.118 1.00 84.44 273 ASP A O 1
ATOM 2171 N N . SER A 1 274 ? -19.907 -0.252 -0.939 1.00 84.69 274 SER A N 1
ATOM 2172 C CA . SER A 1 274 ? -18.438 -0.315 -0.908 1.00 84.69 274 SER A CA 1
ATOM 2173 C C . SER A 1 274 ? -17.872 -1.402 -1.824 1.00 84.69 274 SER A C 1
ATOM 2175 O O . SER A 1 274 ? -16.908 -1.150 -2.544 1.00 84.69 274 SER A O 1
ATOM 2177 N N . VAL A 1 275 ? -18.474 -2.598 -1.842 1.00 86.81 275 VAL A N 1
ATOM 2178 C CA . VAL A 1 275 ? -18.045 -3.701 -2.723 1.00 86.81 275 VAL A CA 1
ATOM 2179 C C . VAL A 1 275 ? -18.272 -3.355 -4.196 1.00 86.81 275 VAL A C 1
ATOM 2181 O O . VAL A 1 275 ? -17.396 -3.602 -5.023 1.00 86.81 275 VAL A O 1
ATOM 2184 N N . ILE A 1 276 ? -19.413 -2.743 -4.529 1.00 89.50 276 ILE A N 1
ATOM 2185 C CA . ILE A 1 276 ? -19.689 -2.265 -5.890 1.00 89.50 276 ILE A CA 1
ATOM 2186 C C . ILE A 1 276 ? -18.685 -1.176 -6.277 1.00 89.50 276 ILE A C 1
ATOM 2188 O O . ILE A 1 276 ? -18.078 -1.268 -7.340 1.00 89.50 276 ILE A O 1
ATOM 2192 N N . GLY A 1 277 ? -18.461 -0.186 -5.410 1.00 89.69 277 GLY A N 1
ATOM 2193 C CA . GLY A 1 277 ? -17.506 0.894 -5.652 1.00 89.69 277 GLY A CA 1
ATOM 2194 C C . GLY A 1 277 ? -16.084 0.378 -5.863 1.00 89.69 277 GLY A C 1
ATOM 2195 O O . GLY A 1 277 ? -15.409 0.816 -6.794 1.00 89.69 277 GLY A O 1
ATOM 2196 N N . TRP A 1 278 ? -15.650 -0.605 -5.070 1.00 88.25 278 TRP A N 1
ATOM 2197 C CA . TRP A 1 278 ? -14.371 -1.290 -5.256 1.00 88.25 278 TRP A CA 1
ATOM 2198 C C . TRP A 1 278 ? -14.294 -2.012 -6.606 1.00 88.25 278 TRP A C 1
ATOM 2200 O O . TRP A 1 278 ? -13.353 -1.778 -7.363 1.00 88.25 278 TRP A O 1
ATOM 2210 N N . GLY A 1 279 ? -15.299 -2.823 -6.953 1.00 90.88 279 GLY A N 1
ATOM 2211 C CA . GLY A 1 279 ? -15.325 -3.546 -8.227 1.00 90.88 279 GLY A CA 1
ATOM 2212 C C . GLY A 1 279 ? -15.309 -2.606 -9.436 1.00 90.88 279 GLY A C 1
ATOM 2213 O O . GLY A 1 279 ? -14.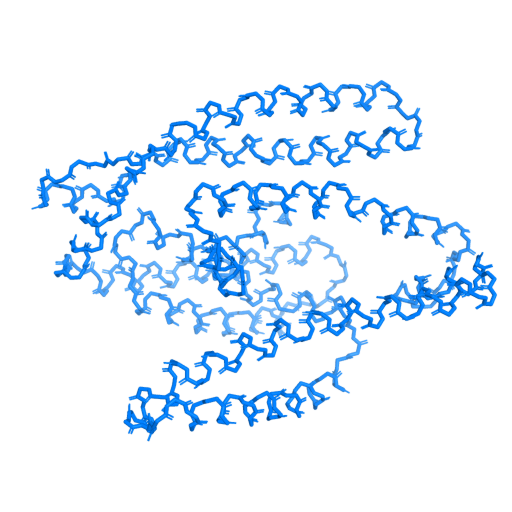526 -2.797 -10.364 1.00 90.88 279 GLY A O 1
ATOM 2214 N N . VAL A 1 280 ? -16.107 -1.535 -9.393 1.00 93.31 280 VAL A N 1
ATOM 2215 C CA . VAL A 1 280 ? -16.124 -0.494 -10.431 1.00 93.31 280 VAL A CA 1
ATOM 2216 C C . VAL A 1 280 ? -14.769 0.217 -10.516 1.00 93.31 280 VAL A C 1
ATOM 2218 O O . VAL A 1 280 ? -14.280 0.448 -11.620 1.00 93.31 280 VAL A O 1
ATOM 2221 N N . SER A 1 281 ? -14.122 0.496 -9.379 1.00 90.62 281 SER A N 1
ATOM 2222 C CA . SER A 1 281 ? -12.776 1.090 -9.339 1.00 90.62 281 SER A CA 1
ATOM 2223 C C . SER A 1 281 ? -11.721 0.174 -9.960 1.00 90.62 281 SER A C 1
ATOM 2225 O O . SER A 1 281 ? -10.854 0.653 -10.687 1.00 90.62 281 SER A O 1
ATOM 2227 N N . MET A 1 282 ? -11.796 -1.140 -9.724 1.00 90.19 282 MET A N 1
ATOM 2228 C CA . MET A 1 282 ? -10.894 -2.101 -10.366 1.00 90.19 282 MET A CA 1
ATOM 2229 C C . MET A 1 282 ? -11.093 -2.115 -11.877 1.00 90.19 282 MET A C 1
ATOM 2231 O O . MET A 1 282 ? -10.117 -1.991 -12.614 1.00 90.19 282 MET A O 1
ATOM 2235 N N . VAL A 1 283 ? -12.342 -2.222 -12.344 1.00 94.00 283 VAL A N 1
ATOM 2236 C CA . VAL A 1 283 ? -12.640 -2.181 -13.782 1.00 94.00 283 VAL A CA 1
ATOM 2237 C C . VAL A 1 283 ? -12.098 -0.891 -14.386 1.00 94.00 283 VAL A C 1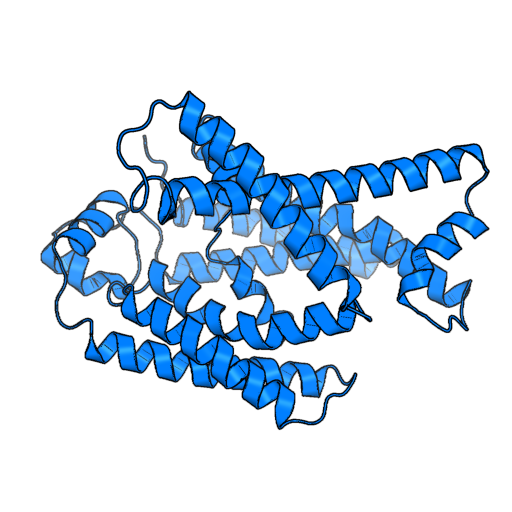
ATOM 2239 O O . VAL A 1 283 ? -11.404 -0.957 -15.397 1.00 94.00 283 VAL A O 1
ATOM 2242 N N . PHE A 1 284 ? -12.325 0.255 -13.742 1.00 95.06 284 PHE A N 1
ATOM 2243 C CA . PHE A 1 284 ? -11.805 1.546 -14.180 1.00 95.06 284 PHE A CA 1
ATOM 2244 C C . PHE A 1 284 ? -10.277 1.556 -14.299 1.00 95.06 284 PHE A C 1
ATOM 2246 O O . PHE A 1 284 ? -9.750 1.886 -15.361 1.00 95.06 284 PHE A O 1
ATOM 2253 N N . LEU A 1 285 ? -9.556 1.152 -13.250 1.00 92.62 285 LEU A N 1
ATOM 2254 C CA . LEU A 1 285 ? -8.092 1.184 -13.237 1.00 92.62 285 LEU A CA 1
ATOM 2255 C C . LEU A 1 285 ? -7.481 0.205 -14.246 1.00 92.62 285 LEU A C 1
ATOM 2257 O O . LEU A 1 285 ? -6.594 0.597 -15.002 1.00 92.62 285 LEU A O 1
ATOM 2261 N N . PHE A 1 286 ? -7.967 -1.039 -14.308 1.00 92.88 286 PHE A N 1
ATOM 2262 C CA . PHE A 1 286 ? -7.437 -2.041 -15.238 1.00 92.88 286 PHE A CA 1
ATOM 2263 C C . PHE A 1 286 ? -7.770 -1.718 -16.693 1.00 92.88 286 PHE A C 1
ATOM 2265 O O . PHE A 1 286 ? -6.897 -1.835 -17.550 1.00 92.88 286 PHE A O 1
ATOM 2272 N N . SER A 1 287 ? -8.999 -1.282 -16.986 1.00 95.88 287 SER A N 1
ATOM 2273 C CA . SER A 1 287 ? -9.373 -0.886 -18.349 1.00 95.88 287 SER A CA 1
ATOM 2274 C C . SER A 1 287 ? -8.631 0.373 -18.803 1.00 95.88 287 SER A C 1
ATOM 2276 O O . SER A 1 287 ? -8.190 0.424 -19.948 1.00 95.88 287 SER A O 1
ATOM 2278 N N . SER A 1 288 ? -8.388 1.334 -17.904 1.00 95.44 288 SER A N 1
ATOM 2279 C CA . SER A 1 288 ? -7.554 2.509 -18.191 1.00 95.44 288 SER A CA 1
ATOM 2280 C C . SER A 1 288 ? -6.098 2.120 -18.455 1.00 95.44 288 SER A C 1
ATOM 2282 O O . SER A 1 288 ? -5.524 2.549 -19.454 1.00 95.44 288 SER A O 1
ATOM 2284 N N . LEU A 1 289 ? -5.509 1.283 -17.590 1.00 94.69 289 LEU A N 1
ATOM 2285 C CA . LEU A 1 289 ? -4.138 0.792 -17.736 1.00 94.69 289 LEU A CA 1
ATOM 2286 C C . LEU A 1 289 ? -3.971 0.044 -19.061 1.00 94.69 289 LEU A C 1
ATOM 2288 O O . LEU A 1 289 ? -3.178 0.464 -19.898 1.00 94.69 289 LEU A O 1
ATOM 2292 N N . LEU A 1 290 ? -4.744 -1.024 -19.276 1.00 95.00 290 LEU A N 1
ATOM 2293 C CA . LEU A 1 290 ? -4.644 -1.871 -20.468 1.00 95.00 290 LEU A CA 1
ATOM 2294 C C . LEU A 1 290 ? -5.059 -1.130 -21.745 1.00 95.00 290 LEU A C 1
ATOM 2296 O O . LEU A 1 290 ? -4.450 -1.335 -22.793 1.00 95.00 290 LEU A O 1
ATOM 2300 N N . GLY A 1 291 ? -6.066 -0.257 -21.665 1.00 95.88 291 GLY A N 1
ATOM 2301 C CA . GLY A 1 291 ? -6.512 0.572 -22.783 1.00 95.88 291 GLY A CA 1
ATOM 2302 C C . GLY A 1 291 ? -5.413 1.511 -23.271 1.00 95.88 291 GLY A C 1
ATOM 2303 O O . GLY A 1 291 ? -5.135 1.545 -24.469 1.00 95.88 291 GLY A O 1
ATOM 2304 N N . LEU A 1 292 ? -4.727 2.196 -22.348 1.00 94.62 292 LEU A N 1
ATOM 2305 C CA . LEU A 1 292 ? -3.560 3.022 -22.671 1.00 94.62 292 LEU A CA 1
ATOM 2306 C C . LEU A 1 292 ? -2.415 2.184 -23.265 1.00 94.62 292 LEU A C 1
ATOM 2308 O O . LEU A 1 292 ? -1.758 2.618 -24.205 1.00 94.62 292 LEU A O 1
ATOM 2312 N N . GLY A 1 293 ? -2.232 0.951 -22.800 1.00 93.19 293 GLY A N 1
ATOM 2313 C CA . GLY A 1 293 ? -1.266 0.017 -23.378 1.00 93.19 293 GLY A CA 1
ATOM 2314 C C . GLY A 1 293 ? -1.534 -0.353 -24.818 1.00 93.19 293 GLY A C 1
ATOM 2315 O O . GLY A 1 293 ? -0.674 -0.216 -25.684 1.00 93.19 293 GLY A O 1
ATOM 2316 N N . HIS A 1 294 ? -2.753 -0.809 -25.091 1.00 94.25 294 HIS A N 1
ATOM 2317 C CA . HIS A 1 294 ? -3.163 -1.142 -26.448 1.00 94.25 294 HIS A CA 1
ATOM 2318 C C . HIS A 1 294 ? -3.111 0.070 -27.379 1.00 94.25 294 HIS A C 1
ATOM 2320 O O . HIS A 1 294 ? -2.845 -0.108 -28.565 1.00 94.25 294 HIS A O 1
ATOM 2326 N N . LEU A 1 295 ? -3.314 1.280 -26.850 1.00 94.00 295 LEU A N 1
ATOM 2327 C CA . LEU A 1 295 ? -3.124 2.517 -27.597 1.00 94.00 295 LEU A CA 1
ATOM 2328 C C . LEU A 1 295 ? -1.652 2.703 -28.000 1.00 94.00 295 LEU A C 1
ATOM 2330 O O . LEU A 1 295 ? -1.375 2.935 -29.173 1.00 94.00 295 LEU A O 1
ATOM 2334 N N . ILE A 1 296 ? -0.717 2.535 -27.057 1.00 91.25 296 ILE A N 1
ATOM 2335 C CA . ILE A 1 296 ? 0.733 2.643 -27.303 1.00 91.25 296 ILE A CA 1
ATOM 2336 C C . ILE A 1 296 ? 1.201 1.626 -28.355 1.00 91.25 296 ILE A C 1
ATOM 2338 O O . ILE A 1 296 ? 1.999 1.964 -29.225 1.00 91.25 296 ILE A O 1
ATOM 2342 N N . PHE A 1 297 ? 0.676 0.398 -28.322 1.00 90.06 297 PHE A N 1
ATOM 2343 C CA . PHE A 1 297 ? 1.043 -0.662 -29.271 1.00 90.06 297 PHE A CA 1
ATOM 2344 C C . PHE A 1 297 ? 0.241 -0.654 -30.584 1.00 90.06 297 PHE A C 1
ATOM 2346 O O . PHE A 1 297 ? 0.338 -1.599 -31.365 1.00 90.06 297 PHE A O 1
ATOM 2353 N N . GLY A 1 298 ? -0.574 0.374 -30.842 1.00 92.75 298 GLY A N 1
ATOM 2354 C CA . GLY A 1 298 ? -1.323 0.509 -32.099 1.00 92.75 298 GLY A CA 1
ATOM 2355 C C . GLY A 1 298 ? -2.482 -0.484 -32.273 1.00 92.75 298 GLY A C 1
ATOM 2356 O O . GLY A 1 298 ? -3.015 -0.639 -33.371 1.00 92.75 298 GLY A O 1
ATOM 2357 N N . ALA A 1 299 ? -2.920 -1.153 -31.205 1.00 95.25 299 ALA A N 1
ATOM 2358 C CA . ALA A 1 299 ? -4.072 -2.053 -31.210 1.00 95.25 299 ALA A CA 1
ATOM 2359 C C . ALA A 1 299 ? -5.385 -1.267 -31.023 1.00 95.25 299 ALA A C 1
ATOM 2361 O O . ALA A 1 299 ? -6.118 -1.474 -30.049 1.00 95.25 299 ALA A O 1
ATOM 2362 N N . TRP A 1 300 ? -5.686 -0.372 -31.971 1.00 94.94 300 TRP A N 1
ATOM 2363 C CA . TRP A 1 300 ? -6.748 0.639 -31.875 1.00 94.94 300 TRP A CA 1
ATOM 2364 C C . TRP A 1 300 ? -8.113 0.076 -31.467 1.00 94.94 300 TRP A C 1
ATOM 2366 O O . TRP A 1 300 ? -8.745 0.620 -30.572 1.00 94.94 300 TRP A O 1
ATOM 2376 N N . GLY A 1 301 ? -8.548 -1.053 -32.039 1.00 95.50 301 GLY A N 1
ATOM 2377 C CA . GLY A 1 301 ? -9.851 -1.646 -31.705 1.00 95.50 301 GLY A CA 1
ATOM 2378 C C . GLY A 1 301 ? -9.973 -2.071 -30.234 1.00 95.50 301 GLY A C 1
ATOM 2379 O O . GLY A 1 301 ? -10.957 -1.747 -29.569 1.00 95.50 301 GLY A O 1
ATOM 2380 N N . ARG A 1 302 ? -8.949 -2.751 -29.696 1.00 95.31 302 ARG A N 1
ATOM 2381 C CA . ARG A 1 302 ? -8.914 -3.161 -28.278 1.00 95.31 302 ARG A CA 1
ATOM 2382 C C . ARG A 1 302 ? -8.738 -1.956 -27.358 1.00 95.31 302 ARG A C 1
ATOM 2384 O O . ARG A 1 302 ? -9.378 -1.901 -26.311 1.00 95.31 302 ARG A O 1
ATOM 2391 N N . ALA A 1 303 ? -7.916 -0.990 -27.770 1.00 96.12 303 ALA A N 1
ATOM 2392 C CA . ALA A 1 303 ? -7.715 0.259 -27.047 1.00 96.12 303 ALA A CA 1
ATOM 2393 C C . ALA A 1 303 ? -9.033 1.029 -26.900 1.00 96.12 303 ALA A C 1
ATOM 2395 O O . ALA A 1 303 ? -9.438 1.336 -25.784 1.00 96.12 303 ALA A O 1
ATOM 2396 N N . SER A 1 304 ? -9.751 1.265 -28.002 1.00 95.88 304 SER A N 1
ATOM 2397 C CA . SER A 1 304 ? -11.034 1.971 -27.994 1.00 95.88 304 SER A CA 1
ATOM 2398 C C . SER A 1 304 ? -12.083 1.256 -27.146 1.00 95.88 304 SER A C 1
ATOM 2400 O O . SER A 1 304 ? -12.778 1.914 -26.376 1.00 95.88 304 SER A O 1
ATOM 2402 N N . PHE A 1 305 ? -12.172 -0.077 -27.224 1.00 97.50 305 PHE A N 1
ATOM 2403 C CA . PHE A 1 305 ? -13.085 -0.851 -26.379 1.00 97.50 305 PHE A CA 1
ATOM 2404 C C . PHE A 1 305 ? -12.770 -0.678 -24.885 1.00 97.50 305 PHE A C 1
ATOM 2406 O O . PHE A 1 305 ? -13.654 -0.335 -24.102 1.00 97.50 305 PHE A O 1
ATOM 2413 N N . LEU A 1 306 ? -11.511 -0.867 -24.482 1.00 97.06 306 LEU A N 1
ATOM 2414 C CA . LEU A 1 306 ? -11.114 -0.763 -23.076 1.00 97.06 306 LEU A CA 1
ATOM 2415 C C . LEU A 1 306 ? -11.223 0.668 -22.546 1.00 97.06 306 LEU A C 1
ATOM 2417 O O . LEU A 1 306 ? -11.674 0.863 -21.423 1.00 97.06 306 LEU A O 1
ATOM 2421 N N . LEU A 1 307 ? -10.889 1.674 -23.354 1.00 95.69 307 LEU A N 1
ATOM 2422 C CA . LEU A 1 307 ? -11.074 3.074 -22.977 1.00 95.69 307 LEU A CA 1
ATOM 2423 C C . LEU A 1 307 ? -12.562 3.440 -22.867 1.00 95.69 307 LEU A C 1
ATOM 2425 O O . LEU A 1 307 ? -12.933 4.185 -21.964 1.00 95.69 307 LEU A O 1
ATOM 2429 N N . ALA A 1 308 ? -13.439 2.874 -23.702 1.00 96.75 308 ALA A N 1
ATOM 2430 C CA . ALA A 1 308 ? -14.884 3.038 -23.541 1.00 96.75 308 ALA A CA 1
ATOM 2431 C C . ALA A 1 308 ? -15.389 2.394 -22.236 1.00 96.75 308 ALA A C 1
ATOM 2433 O O . ALA A 1 308 ? -16.182 3.003 -21.513 1.00 96.75 308 ALA A O 1
ATOM 2434 N N . VAL A 1 309 ? -14.883 1.205 -21.883 1.00 97.38 309 VAL A N 1
ATOM 2435 C CA . VAL A 1 309 ? -15.156 0.560 -20.585 1.00 97.38 309 VAL A CA 1
ATOM 2436 C C . VAL A 1 309 ? -14.633 1.413 -19.423 1.00 97.38 309 VAL A C 1
ATOM 2438 O O . VAL A 1 309 ? -15.327 1.554 -18.412 1.00 97.38 309 VAL A O 1
ATOM 2441 N N . ALA A 1 310 ? -13.462 2.038 -19.563 1.00 96.06 310 ALA A N 1
ATOM 2442 C CA . ALA A 1 310 ? -12.914 2.962 -18.573 1.00 96.06 310 ALA A CA 1
ATOM 2443 C C . ALA A 1 310 ? -13.821 4.186 -18.385 1.00 96.06 310 ALA A C 1
ATOM 2445 O O . ALA A 1 310 ? -14.157 4.541 -17.260 1.00 96.06 310 ALA A O 1
ATOM 2446 N N . VAL A 1 311 ? -14.309 4.795 -19.467 1.00 95.75 311 VAL A N 1
ATOM 2447 C CA . VAL A 1 311 ? -15.250 5.924 -19.372 1.00 95.75 311 VAL A CA 1
ATOM 2448 C C . VAL A 1 311 ? -16.556 5.497 -18.694 1.00 95.75 311 VAL A C 1
ATOM 2450 O O . VAL A 1 311 ? -17.001 6.157 -17.754 1.00 95.75 311 VAL A O 1
ATOM 2453 N N . GLY A 1 312 ? -17.143 4.368 -19.105 1.00 95.62 312 GLY A N 1
ATOM 2454 C CA . GLY A 1 312 ? -18.379 3.851 -18.511 1.00 95.62 312 GLY A CA 1
ATOM 2455 C C . GLY A 1 312 ? -18.237 3.541 -17.018 1.00 95.62 312 GLY A C 1
ATOM 2456 O O . GLY A 1 312 ? -19.049 3.985 -16.203 1.00 95.62 312 GLY A O 1
ATOM 2457 N N . SER A 1 313 ? -17.165 2.843 -16.636 1.00 95.44 313 SER A N 1
ATOM 2458 C CA . SER A 1 313 ? -16.864 2.553 -15.229 1.00 95.44 313 SER A CA 1
ATOM 2459 C C . SER A 1 313 ? -16.517 3.813 -14.430 1.00 95.44 313 SER A C 1
ATOM 2461 O O . SER A 1 313 ? -16.924 3.911 -13.278 1.00 95.44 313 SER A O 1
ATOM 2463 N N . GLY A 1 314 ? -15.879 4.822 -15.028 1.00 93.38 314 GLY A N 1
ATOM 2464 C CA . GLY A 1 314 ? -15.632 6.121 -14.395 1.00 93.38 314 GLY A CA 1
ATOM 2465 C C . GLY A 1 314 ? -16.922 6.890 -14.076 1.00 93.38 314 GLY A C 1
ATOM 2466 O O . GLY A 1 314 ? -17.061 7.456 -12.989 1.00 93.38 314 GLY A O 1
ATOM 2467 N N . ILE A 1 315 ? -17.915 6.845 -14.971 1.00 93.19 315 ILE A N 1
ATOM 2468 C CA . ILE A 1 315 ? -19.246 7.426 -14.721 1.00 93.19 315 ILE A CA 1
ATOM 2469 C C . ILE A 1 315 ? -19.950 6.677 -13.579 1.00 93.19 315 ILE A C 1
ATOM 2471 O O . ILE A 1 315 ? -20.477 7.299 -12.654 1.00 93.19 315 ILE A O 1
ATOM 2475 N N . MET A 1 316 ? -19.914 5.340 -13.592 1.00 92.56 316 MET A N 1
ATOM 2476 C CA . MET A 1 316 ? -20.463 4.525 -12.500 1.00 92.56 316 MET A CA 1
ATOM 2477 C C . MET A 1 316 ? -19.738 4.774 -11.171 1.00 92.56 316 MET A C 1
ATOM 2479 O O . MET A 1 316 ? -20.372 4.789 -10.110 1.00 92.56 316 MET A O 1
ATOM 2483 N N . LEU A 1 317 ? -18.425 5.009 -11.213 1.00 90.44 317 LEU A N 1
ATOM 2484 C CA . LEU A 1 317 ? -17.611 5.281 -10.036 1.00 90.44 317 LEU A CA 1
ATOM 2485 C C . LEU A 1 317 ? -18.077 6.561 -9.346 1.00 90.44 317 LEU A C 1
ATOM 2487 O O . LEU A 1 317 ? -18.253 6.550 -8.131 1.00 90.44 317 LEU A O 1
ATOM 2491 N N . LYS A 1 318 ? -18.383 7.618 -10.110 1.00 88.69 318 LYS A N 1
ATOM 2492 C CA . LYS A 1 318 ? -18.953 8.859 -9.566 1.00 88.69 318 LYS A CA 1
ATOM 2493 C C . LYS A 1 318 ? -20.219 8.588 -8.746 1.00 88.69 318 LYS A C 1
ATOM 2495 O O . LYS A 1 318 ? -20.289 8.979 -7.585 1.00 88.69 318 LYS A O 1
ATOM 2500 N N . THR A 1 319 ? -21.171 7.838 -9.306 1.00 86.69 319 THR A N 1
ATOM 2501 C CA . THR A 1 319 ? -22.417 7.493 -8.592 1.00 86.69 319 THR A CA 1
ATOM 2502 C C . THR A 1 319 ? -22.180 6.607 -7.365 1.00 86.69 319 THR A C 1
ATOM 2504 O O . THR A 1 319 ? -22.903 6.697 -6.375 1.00 86.69 319 THR A O 1
ATOM 2507 N N . SER A 1 320 ? -21.157 5.748 -7.404 1.00 86.69 320 SER A N 1
ATOM 2508 C CA . SER A 1 320 ? -20.786 4.896 -6.269 1.00 86.69 320 SER A CA 1
ATOM 2509 C C . SER A 1 320 ? -20.158 5.720 -5.145 1.00 86.69 320 SER A C 1
ATOM 2511 O O . SER A 1 320 ? -20.489 5.519 -3.979 1.00 86.69 320 SER A O 1
ATOM 2513 N N . ILE A 1 321 ? -19.306 6.691 -5.488 1.00 85.00 321 ILE A N 1
ATOM 2514 C CA . ILE A 1 321 ? -18.693 7.620 -4.534 1.00 85.00 321 ILE A CA 1
ATOM 2515 C C . ILE A 1 321 ? -19.770 8.427 -3.809 1.00 85.00 321 ILE A C 1
ATOM 2517 O O . ILE A 1 321 ? -19.730 8.497 -2.587 1.00 85.00 321 ILE A O 1
ATOM 2521 N N . GLU A 1 322 ? -20.755 8.973 -4.525 1.00 82.81 322 GLU A N 1
ATOM 2522 C CA . GLU A 1 322 ? -21.860 9.745 -3.930 1.00 82.81 322 GLU A CA 1
ATOM 2523 C C . GLU A 1 322 ? -22.683 8.922 -2.919 1.00 82.81 322 GLU A C 1
ATOM 2525 O O . GLU A 1 322 ? -23.149 9.453 -1.914 1.00 82.81 322 GLU A O 1
ATOM 2530 N N . LYS A 1 323 ? -22.824 7.607 -3.136 1.00 78.56 323 LYS A N 1
ATOM 2531 C CA . LYS A 1 323 ? -23.508 6.700 -2.195 1.00 78.56 323 LYS A CA 1
ATOM 2532 C C . LYS A 1 323 ? -22.662 6.351 -0.975 1.00 78.56 323 LYS A C 1
ATOM 2534 O O . LYS A 1 323 ? -23.190 6.217 0.126 1.00 78.56 323 LYS A O 1
ATOM 2539 N N . ILE A 1 324 ? -21.359 6.156 -1.169 1.00 76.88 324 ILE A N 1
ATOM 2540 C CA . ILE A 1 324 ? -20.429 5.796 -0.091 1.00 76.88 324 ILE A CA 1
ATOM 2541 C C . ILE A 1 324 ? -20.155 7.014 0.800 1.00 76.88 324 ILE A C 1
ATOM 2543 O O . ILE A 1 324 ? -20.052 6.883 2.023 1.00 76.88 324 ILE A O 1
ATOM 2547 N N . ARG A 1 325 ? -20.064 8.195 0.185 1.00 72.94 325 ARG A N 1
ATOM 2548 C CA . ARG A 1 325 ? -19.639 9.445 0.796 1.00 72.94 325 ARG A CA 1
ATOM 2549 C C . ARG A 1 325 ? -20.806 10.424 0.874 1.00 72.94 325 ARG A C 1
ATOM 2551 O O . ARG A 1 325 ? -21.073 11.152 -0.075 1.00 72.94 325 ARG A O 1
ATOM 2558 N N . GLN A 1 326 ? -21.441 10.508 2.038 1.00 61.00 326 GLN A N 1
ATOM 2559 C CA . GLN A 1 326 ? -22.241 11.689 2.355 1.00 61.00 326 GLN A CA 1
ATOM 2560 C C . GLN A 1 326 ? -21.308 12.782 2.894 1.00 61.00 326 GLN A C 1
ATOM 2562 O O . GLN A 1 326 ? -20.497 12.486 3.779 1.00 61.00 326 GLN A O 1
ATOM 2567 N N . PRO A 1 327 ? -21.364 14.015 2.359 1.00 52.28 327 PRO A N 1
ATOM 2568 C CA . PRO A 1 327 ? -20.520 15.103 2.829 1.00 52.28 327 PRO A CA 1
ATOM 2569 C C . PRO A 1 327 ? -20.775 15.339 4.320 1.00 52.28 327 PRO A C 1
ATOM 2571 O O . PRO A 1 327 ? -21.910 15.548 4.748 1.00 52.28 327 PRO A O 1
ATOM 2574 N N . ARG A 1 328 ? -19.707 15.270 5.116 1.00 53.50 328 ARG A N 1
ATOM 2575 C CA . ARG A 1 328 ? -19.701 15.864 6.450 1.00 53.50 328 ARG A CA 1
ATOM 2576 C C . ARG A 1 328 ? -19.493 17.361 6.248 1.00 53.50 328 ARG A C 1
ATOM 2578 O O . ARG A 1 328 ? -18.648 17.718 5.432 1.00 53.50 328 ARG A O 1
ATOM 2585 N N . PHE A 1 329 ? -20.345 18.136 6.920 1.00 39.69 329 PHE A N 1
ATOM 2586 C CA . PHE A 1 329 ? -20.425 19.601 6.941 1.00 39.69 329 PHE A CA 1
ATOM 2587 C C . PHE A 1 329 ? -19.140 20.327 6.535 1.00 39.69 329 PHE A C 1
ATOM 2589 O O . PHE A 1 329 ? -18.086 20.026 7.139 1.00 39.69 329 PHE A O 1
#

Solvent-accessible surface area (backbone atoms only — not comparable to full-atom values): 17504 Å² total; per-residue (Å²): 88,72,87,82,49,60,57,36,62,62,62,61,58,62,66,63,60,39,56,56,40,70,70,37,94,39,74,66,53,26,50,53,53,50,53,49,46,52,47,46,58,61,39,57,57,43,48,66,56,53,52,53,57,57,48,32,57,72,79,50,74,80,58,93,51,76,85,50,41,64,66,50,51,42,63,76,72,39,56,74,71,58,35,52,53,49,53,51,51,51,52,52,54,49,50,57,51,50,51,50,52,40,54,45,52,16,49,45,50,36,66,70,43,38,31,73,73,74,50,72,84,65,59,71,71,55,54,53,50,51,28,56,51,38,34,54,54,52,46,54,52,47,54,63,54,55,76,71,60,92,44,71,68,57,51,51,53,55,50,44,26,25,47,36,14,42,16,58,60,50,53,40,52,79,46,28,74,51,56,46,73,66,19,54,52,44,20,54,53,37,12,55,53,45,19,52,50,48,62,73,72,47,83,88,64,94,49,67,66,62,51,37,50,48,24,50,53,23,27,53,53,16,43,52,51,19,49,53,45,20,65,73,71,41,81,70,90,50,72,66,56,51,53,51,41,70,74,64,20,60,34,37,75,51,36,45,68,55,34,69,73,66,71,56,70,55,63,34,27,43,54,67,45,52,53,50,34,50,54,31,46,48,51,20,51,51,23,40,29,52,11,53,47,28,48,76,73,67,40,53,72,62,11,53,53,25,41,51,49,16,54,54,27,48,56,52,33,53,60,30,47,58,51,40,50,58,86,75,131

Sequence (329 aa):
VYIFVTWWQFAPGNGYLVQRLLATRSENDAFLAFLWYNICHYVLRSWPWIFVGLLSLHYLPQLDNPESAFPEMIDLFLPVGLKGIMVASLLAAFMSTLDTHLNWGASYLINDLYRPSIKPDAHDRHYVLAGRLSILVLTCIFLLVSSQIDSILGAYKYLSVILGGLGTVMIARWYWWRVNAYSEIAALAAAFVVGNVVELTLPSTDDADLFGVRVLITVVVVTIVWVVVTLLTSKTPGHQTIAFYTKLRIGGTGWKTIRELSGVQPITGTFKDSVIGWGVSMVFLFSSLLGLGHLIFGAWGRASFLLAVAVGSGIMLKTSIEKIRQPRF

InterPro domains:
  IPR001734 Sodium/solute symporter [PF00474] (58-182)
  IPR001734 Sodium/solute symporter [PS50283] (1-205)
  IPR038377 Sodium/glucose symporter superfamily [G3DSA:1.20.1730.10] (1-259)

Radius of gyration: 23.11 Å; Cα contacts (8 Å, |Δi|>4): 308; chains: 1; bounding box: 56×48×62 Å

Mean predicted aligned error: 6.16 Å